Protein AF-A0A1F8FV91-F1 (afdb_monomer)

InterPro domains:
  IPR002477 Peptidoglycan binding-like [PF01471] (256-294)
  IPR036365 PGBD-like superfamily [SSF47090] (245-297)
  IPR036366 PGBD superfamily [G3DSA:1.10.101.10] (246-324)

Organism: NCBI:txid1802684

Nearest PDB structures (foldseek):
  4yfd-assembly1_A  TM=4.132E-01  e=3.661E-07  Mus musculus
  4yh7-assembly1_A  TM=3.651E-01  e=1.715E-05  Mus musculus
  9fly-assembly1_A  TM=3.415E-01  e=2.449E-04  Aureispira sp. CCB-QB1
  3pe9-assembly2_B  TM=6.310E-01  e=2.836E-02  Acetivibrio thermocellus
  1l0q-assembly4_D  TM=3.858E-01  e=4.563E-04  Methanosarcina mazei S-6

Mean predicted aligned error: 19.05 Å

Foldseek 3Di:
DDDDDDDDDDDDDDDDDDDPDPPPPPDPDPDPPPP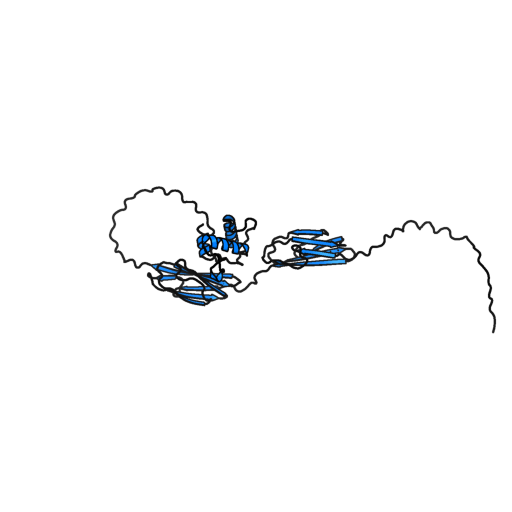DPQDWKDKAKDWQNHSAAEEDAAFFDKTKIWMAMDSFPWKFKDWPDGDTDDNTDMDIDGTHRAKTKIKMWTGDPHGIDIGIYIYHYPDPPADDEKDKDKDKQNHQEEEDEAFDKIKMWMAIPPFPWKFKDKPVPQDTATDDNGDMDIGTRDHAKIKIKMWTDDSNYIDIGIGIYHYDYPPDPDDDDDDDDDDDDDDDDDDDDDDQPAFQADDDKDAAFAFDPSQQSLQVLLCVVVLADVPDHGHRGCHPRNLSSQQVCCCVPVVDNDDDCRGRNRSMCDPVNNVVSRRD

pLDDT: mean 75.42, std 19.74, range [30.7, 97.88]

Secondary structure (DSSP, 8-state):
-----------------------SS-SS---------PPPPEEEEEETTBSS-EEESSTTB--EEEEEEES-SEEEEEESS-EEE-SSEEEE---B-S-EEEEEEEEETTEEEEEEEEEEE-PPPP-PPPEEEEEETTBSEEEE-TT--EEEEEEEET-SEEEEEETTSSS-EEE-SEEEEEE----S-EEEEEEEEETTEEEEEEEEEEE----------------------PPP-----------S-B-TT-BSHHHHHHHHHHHHTTSS-TTSPP-SB--HHHHHHHHHHHHHHH---SS-TTTT-TTSB-HHHHHHHTT-

Structure (mmCIF, N/CA/C/O backbone):
data_AF-A0A1F8FV91-F1
#
_entry.id   AF-A0A1F8FV91-F1
#
loop_
_atom_site.group_PDB
_atom_site.id
_atom_site.type_symbol
_atom_site.label_atom_id
_atom_site.label_alt_id
_atom_site.label_comp_id
_atom_site.label_asym_id
_atom_site.label_entity_id
_atom_site.label_seq_id
_atom_site.pdbx_PDB_ins_code
_atom_site.Cartn_x
_atom_site.Cartn_y
_atom_site.Cartn_z
_atom_site.occupancy
_atom_site.B_iso_or_equiv
_atom_site.auth_seq_id
_atom_site.auth_comp_id
_atom_site.auth_asym_id
_atom_site.auth_atom_id
_atom_site.pdbx_PDB_model_num
ATOM 1 N N . MET A 1 1 ? 96.958 -21.382 -64.457 1.00 33.78 1 MET A N 1
ATOM 2 C CA . MET A 1 1 ? 97.320 -20.778 -65.757 1.00 33.78 1 MET A CA 1
ATOM 3 C C . MET A 1 1 ? 96.123 -19.956 -66.210 1.00 33.78 1 MET A C 1
ATOM 5 O O . MET A 1 1 ? 95.046 -20.527 -66.246 1.00 33.78 1 MET A O 1
ATOM 9 N N . VAL A 1 2 ? 96.201 -18.623 -66.085 1.00 35.31 2 VAL A N 1
ATOM 10 C CA . VAL A 1 2 ? 96.271 -17.619 -67.188 1.00 35.31 2 VAL A CA 1
ATOM 11 C C . VAL A 1 2 ? 95.077 -17.763 -68.155 1.00 35.31 2 VAL A C 1
ATOM 13 O O . VAL A 1 2 ? 94.877 -18.847 -68.677 1.00 35.31 2 VAL A O 1
ATOM 16 N N . PHE A 1 3 ? 94.182 -16.794 -68.372 1.00 30.70 3 PHE A N 1
ATOM 17 C CA . PHE A 1 3 ? 94.354 -15.431 -68.907 1.00 30.70 3 PHE A CA 1
ATOM 18 C C . PHE A 1 3 ? 93.055 -14.635 -68.623 1.00 30.70 3 PHE A C 1
ATOM 20 O O . PHE A 1 3 ? 91.962 -15.173 -68.752 1.00 30.70 3 PHE A O 1
ATOM 27 N N . GLU A 1 4 ? 93.137 -13.474 -67.978 1.00 33.28 4 GLU A N 1
ATOM 28 C CA . GLU A 1 4 ? 93.154 -12.111 -68.548 1.00 33.28 4 GLU A CA 1
ATOM 29 C C . GLU A 1 4 ? 91.793 -11.414 -68.684 1.00 33.28 4 GLU A C 1
ATOM 31 O O . GLU A 1 4 ? 90.835 -11.868 -69.300 1.00 33.28 4 GLU A O 1
ATOM 36 N N . SER A 1 5 ? 91.809 -10.217 -68.116 1.00 38.47 5 SER A N 1
ATOM 37 C CA . SER A 1 5 ? 90.887 -9.102 -68.220 1.00 38.47 5 SER A CA 1
ATOM 38 C C . SER A 1 5 ? 90.802 -8.503 -69.626 1.00 38.47 5 SER A C 1
ATOM 40 O O . SER A 1 5 ? 91.831 -8.188 -70.221 1.00 38.47 5 SER A O 1
ATOM 42 N N . LYS A 1 6 ? 89.591 -8.139 -70.064 1.00 38.94 6 LYS A N 1
ATOM 43 C CA . LYS A 1 6 ? 89.394 -7.033 -71.012 1.00 38.94 6 LYS A CA 1
ATOM 44 C C . LYS A 1 6 ? 88.285 -6.101 -70.529 1.00 38.94 6 LYS A C 1
ATOM 46 O O . LYS A 1 6 ? 87.113 -6.456 -70.510 1.00 38.94 6 LYS A O 1
ATOM 51 N N . LYS A 1 7 ? 88.688 -4.886 -70.144 1.00 40.56 7 LYS A N 1
ATOM 52 C CA . LYS A 1 7 ? 87.825 -3.701 -70.094 1.00 40.56 7 LYS A CA 1
ATOM 53 C C . LYS A 1 7 ? 87.540 -3.265 -71.531 1.00 40.56 7 LYS A C 1
ATOM 55 O O . LYS A 1 7 ? 88.483 -3.128 -72.304 1.00 40.56 7 LYS A O 1
ATOM 60 N N . PHE A 1 8 ? 86.285 -2.960 -71.843 1.00 36.97 8 PHE A N 1
ATOM 61 C CA . PHE A 1 8 ? 85.943 -2.073 -72.951 1.00 36.97 8 PHE A CA 1
ATOM 62 C C . PHE A 1 8 ? 84.915 -1.048 -72.475 1.00 36.97 8 PHE A C 1
ATOM 64 O O . PHE A 1 8 ? 83.890 -1.380 -71.885 1.00 36.97 8 PHE A O 1
ATOM 71 N N . ILE A 1 9 ? 85.285 0.210 -72.675 1.00 37.81 9 ILE A N 1
ATOM 72 C CA . ILE A 1 9 ? 84.518 1.427 -72.432 1.00 37.81 9 ILE A CA 1
ATOM 73 C C . ILE A 1 9 ? 83.796 1.757 -73.750 1.00 37.81 9 ILE A C 1
ATOM 75 O O . ILE A 1 9 ? 84.372 1.493 -74.802 1.00 37.81 9 ILE A O 1
ATOM 79 N N . TYR A 1 10 ? 82.604 2.363 -73.654 1.00 33.31 10 TYR A N 1
ATOM 80 C CA . TYR A 1 10 ? 82.030 3.422 -74.516 1.00 33.31 10 TYR A CA 1
ATOM 81 C C . TYR A 1 10 ? 80.552 3.241 -74.933 1.00 33.31 10 TYR A C 1
ATOM 83 O O . TYR A 1 10 ? 80.198 2.425 -75.773 1.00 33.31 10 TYR A O 1
ATOM 91 N N . THR A 1 11 ? 79.740 4.123 -74.328 1.00 33.12 11 THR A N 1
ATOM 92 C CA . THR A 1 11 ? 78.698 5.004 -74.905 1.00 33.12 11 THR A CA 1
ATOM 93 C C . THR A 1 11 ? 77.450 4.444 -75.589 1.00 33.12 11 THR A C 1
ATOM 95 O O . THR A 1 11 ? 77.479 3.956 -76.710 1.00 33.12 11 THR A O 1
ATOM 98 N N . THR A 1 12 ? 76.322 4.722 -74.927 1.00 44.50 12 THR A N 1
ATOM 99 C CA . THR A 1 12 ? 75.140 5.446 -75.427 1.00 44.50 12 THR A CA 1
ATOM 100 C C . THR A 1 12 ? 74.948 5.505 -76.943 1.00 44.50 12 THR A C 1
ATOM 102 O O . THR A 1 12 ? 75.525 6.365 -77.605 1.00 44.50 12 THR A O 1
ATOM 105 N N . THR A 1 13 ? 74.004 4.726 -77.477 1.00 37.75 13 THR A N 1
ATOM 106 C CA . THR A 1 13 ? 73.144 5.194 -78.577 1.00 37.75 13 THR A CA 1
ATOM 107 C C . THR A 1 13 ? 71.795 4.472 -78.563 1.00 37.75 13 THR A C 1
ATOM 109 O O . THR A 1 13 ? 71.725 3.249 -78.473 1.00 37.75 13 THR A O 1
ATOM 112 N N . CYS A 1 14 ? 70.733 5.275 -78.644 1.00 41.31 14 CYS A N 1
ATOM 113 C CA . CYS A 1 14 ? 69.362 4.913 -78.981 1.00 41.31 14 CYS A CA 1
ATOM 114 C C . CYS A 1 14 ? 69.257 3.880 -80.109 1.00 41.31 14 CYS A C 1
ATOM 116 O O . CYS A 1 14 ? 69.759 4.123 -81.204 1.00 41.31 14 CYS A O 1
ATOM 118 N N . VAL A 1 15 ? 68.452 2.839 -79.894 1.00 38.97 15 VAL A N 1
ATOM 119 C CA . VAL A 1 15 ? 67.726 2.151 -80.968 1.00 38.97 15 VAL A CA 1
ATOM 120 C C . VAL A 1 15 ? 66.276 1.995 -80.518 1.00 38.97 15 VAL A C 1
ATOM 122 O O . VAL A 1 15 ? 65.948 1.250 -79.600 1.00 38.97 15 VAL A O 1
ATOM 125 N N . VAL A 1 16 ? 65.431 2.799 -81.155 1.00 42.19 16 VAL A N 1
ATOM 126 C CA . VAL A 1 16 ? 63.974 2.688 -81.193 1.00 42.19 16 VAL A CA 1
ATOM 127 C C . VAL A 1 16 ? 63.624 1.500 -82.102 1.00 42.19 16 VAL A C 1
ATOM 129 O O . VAL A 1 16 ? 64.385 1.189 -83.014 1.00 42.19 16 VAL A O 1
ATOM 132 N N . ILE A 1 17 ? 62.424 0.941 -81.914 1.00 47.91 17 ILE A N 1
ATOM 133 C CA . ILE A 1 17 ? 61.705 -0.013 -82.785 1.00 47.91 17 ILE A CA 1
ATOM 134 C C . ILE A 1 17 ? 61.830 -1.481 -82.352 1.00 47.91 17 ILE A C 1
ATOM 136 O O . ILE A 1 17 ? 62.673 -2.228 -82.835 1.00 47.91 17 ILE A O 1
ATOM 140 N N . LEU A 1 18 ? 60.905 -1.893 -81.479 1.00 43.59 18 LEU A N 1
ATOM 141 C CA . LEU A 1 18 ? 59.987 -3.032 -81.654 1.00 43.59 18 LEU A CA 1
ATOM 142 C C . LEU A 1 18 ? 59.173 -3.166 -80.358 1.00 43.59 18 LEU A C 1
ATOM 144 O O . LEU A 1 18 ? 59.778 -3.395 -79.320 1.00 43.59 18 LEU A O 1
ATOM 148 N N . LEU A 1 19 ? 57.844 -2.964 -80.431 1.00 41.72 19 LEU A N 1
ATOM 149 C CA . LEU A 1 19 ? 56.763 -3.446 -79.530 1.00 41.72 19 LEU A CA 1
ATOM 150 C C . LEU A 1 19 ? 55.552 -2.478 -79.522 1.00 41.72 19 LEU A C 1
ATOM 152 O O . LEU A 1 19 ? 55.146 -1.938 -78.498 1.00 41.72 19 LEU A O 1
ATOM 156 N N . VAL A 1 20 ? 54.947 -2.270 -80.694 1.00 46.62 20 VAL A N 1
ATOM 157 C CA . VAL A 1 20 ? 53.553 -1.813 -80.845 1.00 46.62 20 VAL A CA 1
ATOM 158 C C . VAL A 1 20 ? 52.829 -3.042 -81.406 1.00 46.62 20 VAL A C 1
ATOM 160 O O . VAL A 1 20 ? 53.026 -3.318 -82.588 1.00 46.62 20 VAL A O 1
ATOM 163 N N . PRO A 1 21 ? 52.157 -3.887 -80.589 1.00 48.12 21 PRO A N 1
ATOM 164 C CA . PRO A 1 21 ? 50.826 -3.552 -80.074 1.00 48.12 21 PRO A CA 1
ATOM 165 C C . PRO A 1 21 ? 50.474 -4.246 -78.729 1.00 48.12 21 PRO A C 1
ATOM 167 O O . PRO A 1 21 ? 49.968 -5.363 -78.710 1.00 48.12 21 PRO A O 1
ATOM 170 N N . ILE A 1 22 ? 50.668 -3.574 -77.590 1.00 43.53 22 ILE A N 1
ATOM 171 C CA . ILE A 1 22 ? 49.994 -3.909 -76.312 1.00 43.53 22 ILE A CA 1
ATOM 172 C C . ILE A 1 22 ? 49.541 -2.596 -75.660 1.00 43.53 22 ILE A C 1
ATOM 174 O O . ILE A 1 22 ? 49.900 -2.260 -74.538 1.00 43.53 22 ILE A O 1
ATOM 178 N N . LEU A 1 23 ? 48.813 -1.773 -76.417 1.00 39.62 23 LEU A N 1
ATOM 179 C CA . LEU A 1 23 ? 48.265 -0.510 -75.912 1.00 39.62 23 LEU A CA 1
ATOM 180 C C . LEU A 1 23 ? 46.818 -0.292 -76.376 1.00 39.62 23 LEU A C 1
ATOM 182 O O . LEU A 1 23 ? 46.411 0.815 -76.704 1.00 39.62 23 LEU A O 1
ATOM 186 N N . LEU A 1 24 ? 46.032 -1.373 -76.399 1.00 45.03 24 LEU A N 1
ATOM 187 C CA . LEU A 1 24 ? 44.571 -1.312 -76.519 1.00 45.03 24 LEU A CA 1
ATOM 188 C C . LEU A 1 24 ? 43.882 -2.198 -75.461 1.00 45.03 24 LEU A C 1
ATOM 190 O O . LEU A 1 24 ? 42.899 -2.874 -75.738 1.00 45.03 24 LEU A O 1
ATOM 194 N N . PHE A 1 25 ? 44.430 -2.214 -74.243 1.00 44.19 25 PHE A N 1
ATOM 195 C CA . PHE A 1 25 ? 43.771 -2.757 -73.046 1.00 44.19 25 PHE A CA 1
ATOM 196 C C . PHE A 1 25 ? 44.169 -1.954 -71.791 1.00 44.19 25 PHE A C 1
ATOM 198 O O . PHE A 1 25 ? 44.524 -2.500 -70.755 1.00 44.19 25 PHE A O 1
ATOM 205 N N . LEU A 1 26 ? 44.186 -0.624 -71.914 1.00 42.78 26 LEU A N 1
ATOM 206 C CA . LEU A 1 26 ? 44.381 0.319 -70.802 1.00 42.78 26 LEU A CA 1
ATOM 207 C C . LEU A 1 26 ? 43.374 1.475 -70.903 1.00 42.78 26 LEU A C 1
ATOM 209 O O . LEU A 1 26 ? 43.706 2.649 -70.786 1.00 42.78 26 LEU A O 1
ATOM 213 N N . MET A 1 27 ? 42.111 1.128 -71.129 1.00 49.50 27 MET A N 1
ATOM 214 C CA . MET A 1 27 ? 40.976 1.960 -70.740 1.00 49.50 27 MET A CA 1
ATOM 215 C C . MET A 1 27 ? 39.984 1.031 -70.043 1.00 49.50 27 MET A C 1
ATOM 217 O O . MET A 1 27 ? 39.780 -0.083 -70.509 1.00 49.50 27 MET A O 1
ATOM 221 N N . PHE A 1 28 ? 39.422 1.489 -68.924 1.00 48.59 28 PHE A N 1
ATOM 222 C CA . PHE A 1 28 ? 38.709 0.728 -67.884 1.00 48.59 28 PHE A CA 1
ATOM 223 C C . PHE A 1 28 ? 39.614 0.023 -66.872 1.00 48.59 28 PHE A C 1
ATOM 225 O O . PHE A 1 28 ? 39.692 -1.188 -66.863 1.00 48.59 28 PHE A O 1
ATOM 232 N N . PHE A 1 29 ? 40.300 0.788 -66.022 1.00 49.06 29 PHE A N 1
ATOM 233 C CA . PHE A 1 29 ? 40.251 0.649 -64.555 1.00 49.06 29 PHE A CA 1
ATOM 234 C C . PHE A 1 29 ? 41.085 1.789 -63.969 1.00 49.06 29 PHE A C 1
ATOM 236 O O . PHE A 1 29 ? 42.231 1.609 -63.584 1.00 49.06 29 PHE A O 1
ATOM 243 N N . ASN A 1 30 ? 40.532 2.999 -63.946 1.00 45.91 30 ASN A N 1
ATOM 244 C CA . ASN A 1 30 ? 41.072 4.054 -63.093 1.00 45.91 30 ASN A CA 1
ATOM 245 C C . ASN A 1 30 ? 39.929 4.924 -62.581 1.00 45.91 30 ASN A C 1
ATOM 247 O O . ASN A 1 30 ? 39.732 6.064 -62.983 1.00 45.91 30 ASN A O 1
ATOM 251 N N . ASN A 1 31 ? 39.145 4.314 -61.698 1.00 51.91 31 ASN A N 1
ATOM 252 C CA . ASN A 1 31 ? 38.591 5.010 -60.550 1.00 51.91 31 ASN A CA 1
ATOM 253 C C . ASN A 1 31 ? 38.392 3.981 -59.430 1.00 51.91 31 ASN A C 1
ATOM 255 O O . ASN A 1 31 ? 37.272 3.618 -59.083 1.00 51.91 31 ASN A O 1
ATOM 259 N N . ALA A 1 32 ? 39.497 3.435 -58.915 1.00 54.44 32 ALA A N 1
ATOM 260 C CA . ALA A 1 32 ? 39.465 2.845 -57.587 1.00 54.44 32 ALA A CA 1
ATOM 261 C C . ALA A 1 32 ? 39.405 4.028 -56.614 1.00 54.44 32 ALA A C 1
ATOM 263 O O . ALA A 1 32 ? 40.437 4.574 -56.224 1.00 54.44 32 ALA A O 1
ATOM 264 N N . GLY A 1 33 ? 38.185 4.484 -56.315 1.00 54.31 33 GLY A N 1
ATOM 265 C CA . GLY A 1 33 ? 37.952 5.405 -55.211 1.00 54.31 33 GLY A CA 1
ATOM 266 C C . GLY A 1 33 ? 38.654 4.850 -53.977 1.00 54.31 33 GLY A C 1
ATOM 267 O O . GLY A 1 33 ? 38.606 3.643 -53.736 1.00 54.31 33 GLY A O 1
ATOM 268 N N . ALA A 1 34 ? 39.376 5.709 -53.258 1.00 54.28 34 ALA A N 1
ATOM 269 C CA . ALA A 1 34 ? 40.068 5.327 -52.037 1.00 54.28 34 ALA A CA 1
ATOM 270 C C . ALA A 1 34 ? 39.104 4.525 -51.153 1.00 54.28 34 ALA A C 1
ATOM 272 O O . ALA A 1 34 ? 38.074 5.053 -50.735 1.00 54.28 34 ALA A O 1
ATOM 273 N N . ALA A 1 35 ? 39.405 3.243 -50.930 1.00 51.69 35 ALA A N 1
ATOM 274 C CA . ALA A 1 35 ? 38.621 2.403 -50.043 1.00 51.69 35 ALA A CA 1
ATOM 275 C C . ALA A 1 35 ? 38.723 3.014 -48.643 1.00 51.69 35 ALA A C 1
ATOM 277 O O . ALA A 1 35 ? 39.755 2.914 -47.978 1.00 51.69 35 ALA A O 1
ATOM 278 N N . THR A 1 36 ? 37.679 3.726 -48.227 1.00 56.88 36 THR A N 1
ATOM 279 C CA . THR A 1 36 ? 37.542 4.188 -46.854 1.00 56.88 36 THR A CA 1
ATOM 280 C C . THR A 1 36 ? 37.451 2.943 -45.987 1.00 56.88 36 THR A C 1
ATOM 282 O O . THR A 1 36 ? 36.545 2.134 -46.171 1.00 56.88 36 THR A O 1
ATOM 285 N N . ILE A 1 37 ? 38.411 2.757 -45.082 1.00 58.19 37 ILE A N 1
ATOM 286 C CA . ILE A 1 37 ? 38.360 1.689 -44.083 1.00 58.19 37 ILE A CA 1
ATOM 287 C C . ILE A 1 37 ? 37.194 2.040 -43.151 1.00 58.19 37 ILE A C 1
ATOM 289 O O . ILE A 1 37 ? 37.348 2.866 -42.253 1.00 58.19 37 ILE A O 1
ATOM 293 N N . GLU A 1 38 ? 36.002 1.514 -43.426 1.00 70.81 38 GLU A N 1
ATOM 294 C CA . GLU A 1 38 ? 34.820 1.808 -42.619 1.00 70.81 38 GLU A CA 1
ATOM 295 C C . GLU A 1 38 ? 34.911 1.062 -41.284 1.00 70.81 38 GLU A C 1
ATOM 297 O O . GLU A 1 38 ? 35.225 -0.127 -41.223 1.00 70.81 38 GLU A O 1
ATOM 302 N N . ALA A 1 39 ? 34.699 1.788 -40.187 1.00 87.69 39 ALA A N 1
ATOM 303 C CA . ALA A 1 39 ? 34.763 1.229 -38.844 1.00 87.69 39 ALA A CA 1
ATOM 304 C C . ALA A 1 39 ? 33.538 0.332 -38.560 1.00 87.69 39 ALA A C 1
ATOM 306 O O . ALA A 1 39 ? 32.479 0.532 -39.164 1.00 87.69 39 ALA A O 1
ATOM 307 N N . PRO A 1 40 ? 33.631 -0.627 -37.615 1.00 91.56 40 PRO A N 1
ATOM 308 C CA . PRO A 1 40 ? 32.451 -1.334 -37.124 1.00 91.56 40 PRO A CA 1
ATOM 309 C C . PRO A 1 40 ? 31.418 -0.343 -36.557 1.00 91.56 40 PRO A C 1
ATOM 311 O O . PRO A 1 40 ? 31.780 0.770 -36.154 1.00 91.56 40 PRO A O 1
ATOM 314 N N . PRO A 1 41 ? 30.133 -0.727 -36.511 1.00 96.31 41 PRO A N 1
ATOM 315 C CA . PRO A 1 41 ? 29.065 0.191 -36.154 1.00 96.31 41 PRO A CA 1
ATOM 316 C C . PRO A 1 41 ? 29.177 0.656 -34.699 1.00 96.31 41 PRO A C 1
ATOM 318 O O . PRO A 1 41 ? 29.455 -0.134 -33.797 1.00 96.31 41 PRO A O 1
ATOM 321 N N . GLU A 1 42 ? 28.913 1.934 -34.448 1.00 94.75 42 GLU A N 1
ATOM 322 C CA . GLU A 1 42 ? 28.734 2.477 -33.098 1.00 94.75 42 GLU A CA 1
ATOM 323 C C . GLU A 1 42 ? 27.233 2.527 -32.807 1.00 94.75 42 GLU A C 1
ATOM 325 O O . GLU A 1 42 ? 26.468 2.988 -33.652 1.00 94.75 42 GLU A O 1
ATOM 330 N N . VAL A 1 43 ? 26.792 2.064 -31.636 1.00 96.12 43 VAL A N 1
ATOM 331 C CA . VAL A 1 43 ? 25.375 2.090 -31.245 1.00 96.12 43 VAL A CA 1
ATOM 332 C C . VAL A 1 43 ? 25.219 2.688 -29.854 1.00 96.12 43 VAL A C 1
ATOM 334 O O . VAL A 1 43 ? 25.942 2.348 -28.922 1.00 96.12 43 VAL A O 1
ATOM 337 N N . THR A 1 44 ? 24.253 3.589 -29.709 1.00 96.19 44 THR A N 1
ATOM 338 C CA . THR A 1 44 ? 23.848 4.161 -28.424 1.00 96.19 44 THR A CA 1
ATOM 339 C C . THR A 1 44 ? 22.353 3.967 -28.256 1.00 96.19 44 THR A C 1
ATOM 341 O O . THR A 1 44 ? 21.584 4.311 -29.148 1.00 96.19 44 THR A O 1
ATOM 344 N N . ILE A 1 45 ? 21.940 3.448 -27.100 1.00 95.94 45 ILE A N 1
ATOM 345 C CA . ILE A 1 45 ? 20.538 3.389 -26.682 1.00 95.94 45 ILE A CA 1
ATOM 346 C C . ILE A 1 45 ? 20.388 4.110 -25.342 1.00 95.94 45 ILE A C 1
ATOM 348 O O . ILE A 1 45 ? 21.213 3.966 -24.436 1.00 95.94 45 ILE A O 1
ATOM 352 N N . LEU A 1 46 ? 19.336 4.907 -25.235 1.00 92.50 46 LEU A N 1
ATOM 353 C CA . LEU A 1 46 ? 18.977 5.711 -24.083 1.00 92.50 46 LEU A CA 1
ATOM 354 C C . LEU A 1 46 ? 17.602 5.272 -23.580 1.00 92.50 46 LEU A C 1
ATOM 356 O O . LEU A 1 46 ? 16.717 4.959 -24.372 1.00 92.50 46 LEU A O 1
ATOM 360 N N . ALA A 1 47 ? 17.408 5.302 -22.265 1.00 91.12 47 ALA A N 1
ATOM 361 C CA . ALA A 1 47 ? 16.098 5.195 -21.636 1.00 91.12 47 ALA A CA 1
ATOM 362 C C . ALA A 1 47 ? 15.842 6.460 -20.821 1.00 91.12 47 ALA A C 1
ATOM 364 O O . ALA A 1 47 ? 16.625 6.787 -19.925 1.00 91.12 47 ALA A O 1
ATOM 365 N N . ASN A 1 48 ? 14.768 7.186 -21.135 1.00 87.38 48 ASN A N 1
ATOM 366 C CA . ASN A 1 48 ? 14.471 8.507 -20.579 1.00 87.38 48 ASN A CA 1
ATOM 367 C C . ASN A 1 48 ? 15.716 9.414 -20.599 1.00 87.38 48 ASN A C 1
ATOM 369 O O . ASN A 1 48 ? 16.114 9.946 -19.559 1.00 87.38 48 ASN A O 1
ATOM 373 N N . GLN A 1 49 ? 16.365 9.524 -21.768 1.00 90.69 49 GLN A N 1
ATOM 374 C CA . GLN A 1 49 ? 17.567 10.345 -21.989 1.00 90.69 49 GLN A CA 1
ATOM 375 C C . GLN A 1 49 ? 18.822 9.892 -21.213 1.00 90.69 49 GLN A C 1
ATOM 377 O O . GLN A 1 49 ? 19.743 10.674 -20.977 1.00 90.69 49 GLN A O 1
ATOM 382 N N . ARG A 1 50 ? 18.886 8.629 -20.768 1.00 87.62 50 ARG A N 1
ATOM 383 C CA . ARG A 1 50 ? 20.035 8.083 -20.023 1.00 87.62 50 ARG A CA 1
ATOM 384 C C . ARG A 1 50 ? 20.625 6.864 -20.718 1.00 87.62 50 ARG A C 1
ATOM 386 O O . ARG A 1 50 ? 19.920 5.891 -20.943 1.00 87.62 50 ARG A O 1
ATOM 393 N N . SER A 1 51 ? 21.937 6.871 -20.939 1.00 89.75 51 SER A N 1
ATOM 394 C CA . SER A 1 51 ? 22.721 5.770 -21.531 1.00 89.75 51 SER A CA 1
ATOM 395 C C . SER A 1 51 ? 23.094 4.657 -20.540 1.00 89.75 51 SER A C 1
ATOM 397 O O . SER A 1 51 ? 24.058 3.922 -20.738 1.00 89.75 51 SER A O 1
ATOM 399 N N . ARG A 1 52 ? 22.363 4.543 -19.428 1.00 90.69 52 ARG A N 1
ATOM 400 C CA . ARG A 1 52 ? 22.604 3.554 -18.368 1.00 90.69 52 ARG A CA 1
ATOM 401 C C . ARG A 1 52 ? 21.300 2.894 -17.965 1.00 90.69 52 ARG A C 1
ATOM 403 O O . ARG A 1 52 ? 20.236 3.483 -18.145 1.00 90.69 52 ARG A O 1
ATOM 410 N N . ASN A 1 53 ? 21.400 1.722 -17.343 1.00 89.44 53 ASN A N 1
ATOM 411 C CA . ASN A 1 53 ? 20.251 1.065 -16.729 1.00 89.44 53 ASN A CA 1
ATOM 412 C C . ASN A 1 53 ? 19.516 2.042 -15.804 1.00 89.44 53 ASN A C 1
ATOM 414 O O . ASN A 1 53 ? 20.141 2.756 -15.011 1.00 89.44 53 ASN A O 1
ATOM 418 N N . ILE A 1 54 ? 18.191 2.069 -15.905 1.00 81.31 54 ILE A N 1
ATOM 419 C CA . ILE A 1 54 ? 17.350 2.908 -15.055 1.00 81.31 54 ILE A CA 1
ATOM 420 C C . ILE A 1 54 ? 16.503 2.026 -14.152 1.00 81.31 54 ILE A C 1
ATOM 422 O O . ILE A 1 54 ? 16.043 0.961 -14.554 1.00 81.31 54 ILE A O 1
ATOM 426 N N . THR A 1 55 ? 16.294 2.482 -12.923 1.00 71.25 55 THR A N 1
ATOM 427 C CA . THR A 1 55 ? 15.381 1.841 -11.981 1.00 71.25 55 THR A CA 1
ATOM 428 C C . THR A 1 55 ? 14.136 2.696 -11.873 1.00 71.25 55 THR A C 1
ATOM 430 O O . THR A 1 55 ? 14.207 3.860 -11.475 1.00 71.25 55 THR A O 1
ATOM 433 N N . LEU A 1 56 ? 12.998 2.122 -12.247 1.00 60.28 56 LEU A N 1
ATOM 434 C CA . LEU A 1 56 ? 11.703 2.742 -12.055 1.00 60.28 56 LEU A CA 1
ATOM 435 C C . LEU A 1 56 ? 11.333 2.637 -10.570 1.00 60.28 56 LEU A C 1
ATOM 437 O O . LEU A 1 56 ? 11.302 1.528 -10.026 1.00 60.28 56 LEU A O 1
ATOM 441 N N . PRO A 1 57 ? 11.038 3.766 -9.900 1.00 48.41 57 PRO A N 1
ATOM 442 C CA . PRO A 1 57 ? 10.616 3.758 -8.503 1.00 48.41 57 PRO A CA 1
ATOM 443 C C . PRO A 1 57 ? 9.230 3.113 -8.314 1.00 48.41 57 PRO A C 1
ATOM 445 O O . PRO A 1 57 ? 8.840 2.827 -7.186 1.00 48.41 57 PRO A O 1
ATOM 448 N N . THR A 1 58 ? 8.486 2.884 -9.404 1.00 45.22 58 THR A N 1
ATOM 449 C CA . THR A 1 58 ? 7.133 2.315 -9.421 1.00 45.22 58 THR A CA 1
ATOM 450 C C . THR A 1 58 ? 6.938 1.360 -10.608 1.00 45.22 58 THR A C 1
ATOM 452 O O . THR A 1 58 ? 7.329 1.716 -11.723 1.00 45.22 58 THR A O 1
ATOM 455 N N . PRO A 1 59 ? 6.292 0.189 -10.424 1.00 48.78 59 PRO A N 1
ATOM 456 C CA . PRO A 1 59 ? 5.829 -0.645 -11.536 1.00 48.78 59 PRO A CA 1
ATOM 457 C C . PRO A 1 59 ? 4.783 0.086 -12.390 1.00 48.78 59 PRO A C 1
ATOM 459 O O . PRO A 1 59 ? 4.065 0.948 -11.885 1.00 48.78 59 PRO A O 1
ATOM 462 N N . ASN A 1 60 ? 4.649 -0.308 -13.656 1.00 45.19 60 ASN A N 1
ATOM 463 C CA . ASN A 1 60 ? 3.647 0.171 -14.622 1.00 45.19 60 ASN A CA 1
ATOM 464 C C . ASN A 1 60 ? 3.869 1.583 -15.184 1.00 45.19 60 ASN A C 1
ATOM 466 O O . ASN A 1 60 ? 2.956 2.171 -15.754 1.00 45.19 60 ASN A O 1
ATOM 470 N N . SER A 1 61 ? 5.078 2.129 -15.069 1.00 67.25 61 SER A N 1
ATOM 471 C CA . SER A 1 61 ? 5.474 3.303 -15.857 1.00 67.25 61 SER A CA 1
ATOM 472 C C . SER A 1 61 ? 6.050 2.856 -17.202 1.00 67.25 61 SER A C 1
ATOM 474 O O . SER A 1 61 ? 6.768 1.856 -17.257 1.00 67.25 61 SER A O 1
ATOM 476 N N . GLY A 1 62 ? 5.715 3.569 -18.278 1.00 77.50 62 GLY A N 1
ATOM 477 C CA . GLY A 1 62 ? 6.421 3.453 -19.555 1.00 77.50 62 GLY A CA 1
ATOM 478 C C . GLY A 1 62 ? 7.740 4.225 -19.522 1.00 77.50 62 GLY A C 1
ATOM 479 O O . GLY A 1 62 ? 7.969 5.055 -18.636 1.00 77.50 62 GLY A O 1
ATOM 480 N N . VAL A 1 63 ? 8.621 3.943 -20.474 1.00 87.06 63 VAL A N 1
ATOM 481 C CA . VAL A 1 63 ? 9.876 4.673 -20.677 1.00 87.06 63 VAL A CA 1
ATOM 482 C C . VAL A 1 63 ? 9.987 5.086 -22.136 1.00 87.06 63 VAL A C 1
ATOM 484 O O . VAL A 1 63 ? 9.496 4.388 -23.018 1.00 87.06 63 VAL A O 1
ATOM 487 N N . GLN A 1 64 ? 10.647 6.207 -22.395 1.00 91.44 64 GLN A N 1
ATOM 488 C CA . GLN A 1 64 ? 11.035 6.597 -23.741 1.00 91.44 64 GLN A CA 1
ATOM 489 C C . GLN A 1 64 ? 12.382 5.950 -24.060 1.00 91.44 64 GLN A C 1
ATOM 491 O O . GLN A 1 64 ? 13.376 6.234 -23.385 1.00 91.44 64 GLN A O 1
ATOM 496 N N . LEU A 1 65 ? 12.413 5.063 -25.051 1.00 94.94 65 LEU A N 1
ATOM 497 C CA . LEU A 1 65 ? 13.650 4.561 -25.637 1.00 94.94 65 LEU A CA 1
ATOM 498 C C . LEU A 1 65 ? 14.045 5.455 -26.805 1.00 94.94 65 LEU A C 1
ATOM 500 O O . LEU A 1 65 ? 13.207 5.806 -27.627 1.00 94.94 65 LEU A O 1
ATOM 504 N N . GLU A 1 66 ? 15.325 5.778 -26.898 1.00 96.44 66 GLU A N 1
ATOM 505 C CA . GLU A 1 66 ? 15.901 6.522 -28.019 1.00 96.44 66 GLU A CA 1
ATOM 506 C C . GLU A 1 66 ? 17.208 5.858 -28.413 1.00 96.44 66 GLU A C 1
ATOM 508 O O . GLU A 1 66 ? 17.981 5.455 -27.544 1.00 96.44 66 GLU A O 1
ATOM 513 N N . TRP A 1 67 ? 17.467 5.715 -29.707 1.00 97.38 67 TRP A N 1
ATOM 514 C CA . TRP A 1 67 ? 18.694 5.093 -30.182 1.00 97.38 67 TRP A CA 1
ATOM 515 C C . TRP A 1 67 ? 19.263 5.785 -31.405 1.00 97.38 67 TRP A C 1
ATOM 517 O O . TRP A 1 67 ? 18.551 6.379 -32.217 1.00 97.38 67 TRP A O 1
ATOM 527 N N . GLN A 1 68 ? 20.579 5.667 -31.531 1.00 97.19 68 GLN A N 1
ATOM 528 C CA . GLN A 1 68 ? 21.339 6.154 -32.668 1.00 97.19 68 GLN A CA 1
ATOM 529 C C . GLN A 1 68 ? 22.432 5.159 -33.035 1.00 97.19 68 GLN A C 1
ATOM 531 O O . GLN A 1 68 ? 22.986 4.483 -32.159 1.00 97.19 68 GLN A O 1
ATOM 536 N N . SER A 1 69 ? 22.757 5.098 -34.323 1.00 96.81 69 SER A N 1
ATOM 537 C CA . SER A 1 69 ? 23.875 4.310 -34.832 1.00 96.81 69 SER A CA 1
ATOM 538 C C . SER A 1 69 ? 24.728 5.095 -35.825 1.00 96.81 69 SER A C 1
ATOM 540 O O . SER A 1 69 ? 24.237 5.977 -36.531 1.00 96.81 69 SER A O 1
ATOM 542 N N . LYS A 1 70 ? 26.024 4.776 -35.874 1.00 95.81 70 LYS A N 1
ATOM 543 C CA . LYS A 1 70 ? 26.972 5.277 -36.880 1.00 95.81 70 LYS A CA 1
ATOM 544 C C . LYS A 1 70 ? 27.627 4.106 -37.596 1.00 95.81 70 LYS A C 1
ATOM 546 O O . LYS A 1 70 ? 27.907 3.096 -36.956 1.00 95.81 70 LYS A O 1
ATOM 551 N N . ASN A 1 71 ? 27.901 4.270 -38.890 1.00 93.56 71 ASN A N 1
ATOM 552 C CA . ASN A 1 71 ? 28.513 3.254 -39.757 1.00 93.56 71 ASN A CA 1
ATOM 553 C C . ASN A 1 71 ? 27.748 1.914 -39.749 1.00 93.56 71 ASN A C 1
ATOM 555 O O . ASN A 1 71 ? 28.360 0.861 -39.859 1.00 93.56 71 ASN A O 1
ATOM 559 N N . ALA A 1 72 ? 26.429 1.928 -39.543 1.00 96.12 72 ALA A N 1
ATOM 560 C CA . ALA A 1 72 ? 25.593 0.729 -39.548 1.00 96.12 72 ALA A CA 1
ATOM 561 C C . ALA A 1 72 ? 24.745 0.679 -40.824 1.00 96.12 72 ALA A C 1
ATOM 563 O O . ALA A 1 72 ? 24.115 1.674 -41.176 1.00 96.12 72 ALA A O 1
ATOM 564 N N . ASP A 1 73 ? 24.672 -0.493 -41.454 1.00 96.94 73 ASP A N 1
ATOM 565 C CA . ASP A 1 73 ? 23.789 -0.750 -42.600 1.00 96.94 73 ASP A CA 1
ATOM 566 C C . ASP A 1 73 ? 22.404 -1.227 -42.141 1.00 96.94 73 ASP A C 1
ATOM 568 O O . ASP A 1 73 ? 21.399 -1.061 -42.831 1.00 96.94 73 ASP A O 1
ATOM 572 N N . SER A 1 74 ? 22.334 -1.840 -40.956 1.00 97.25 74 SER A N 1
ATOM 573 C CA . SER A 1 74 ? 21.097 -2.373 -40.388 1.00 97.25 74 SER A CA 1
ATOM 574 C C . SER A 1 74 ? 21.133 -2.394 -38.863 1.00 97.25 74 SER A C 1
ATOM 576 O O . SER A 1 74 ? 22.201 -2.519 -38.264 1.00 97.25 74 SER A O 1
ATOM 578 N N . CYS A 1 75 ? 19.958 -2.302 -38.235 1.00 97.75 75 CYS A N 1
ATOM 579 C CA . CYS A 1 75 ? 19.790 -2.482 -36.796 1.00 97.75 75 CYS A CA 1
ATOM 580 C C . CYS A 1 75 ? 18.591 -3.392 -36.491 1.00 97.75 75 CYS A C 1
ATOM 582 O O . CYS A 1 75 ? 17.528 -3.285 -37.108 1.00 97.75 75 CYS A O 1
ATOM 584 N N . ILE A 1 76 ? 18.749 -4.281 -35.512 1.00 97.62 76 ILE A N 1
ATOM 585 C CA . ILE A 1 76 ? 17.756 -5.263 -35.074 1.00 97.62 76 ILE A CA 1
ATOM 586 C C . ILE A 1 76 ? 17.585 -5.147 -33.557 1.00 97.62 76 ILE A C 1
ATOM 588 O O . ILE A 1 76 ? 18.550 -5.197 -32.794 1.00 97.62 76 ILE A O 1
ATOM 592 N N . ALA A 1 77 ? 16.338 -4.989 -33.123 1.00 96.06 77 ALA A N 1
ATOM 593 C CA . ALA A 1 77 ? 15.942 -5.044 -31.725 1.00 96.06 77 ALA A CA 1
ATOM 594 C C . ALA A 1 77 ? 15.830 -6.500 -31.239 1.00 96.06 77 ALA A C 1
ATOM 596 O O . ALA A 1 77 ? 15.205 -7.335 -31.895 1.00 96.06 77 ALA A O 1
ATOM 597 N N . GLU A 1 78 ? 16.388 -6.772 -30.060 1.00 94.00 78 GLU A N 1
ATOM 598 C CA . GLU A 1 78 ? 16.406 -8.070 -29.379 1.00 94.00 78 GLU A CA 1
ATOM 599 C C . GLU A 1 78 ? 16.031 -7.924 -27.885 1.00 94.00 78 GLU A C 1
ATOM 601 O O . GLU A 1 78 ? 16.219 -6.873 -27.264 1.00 94.00 78 GLU A O 1
ATOM 606 N N . GLY A 1 79 ? 15.541 -9.001 -27.261 1.00 92.62 79 GLY A N 1
ATOM 607 C CA . GLY A 1 79 ? 15.146 -9.017 -25.847 1.00 92.62 79 GLY A CA 1
ATOM 608 C C . GLY A 1 79 ? 13.671 -8.657 -25.645 1.00 92.62 79 GLY A C 1
ATOM 609 O O . GLY A 1 79 ? 12.787 -9.312 -26.187 1.00 92.62 79 GLY A O 1
ATOM 610 N N . SER A 1 80 ? 13.382 -7.621 -24.852 1.00 91.44 80 SER A N 1
ATOM 611 C CA . SER A 1 80 ? 12.005 -7.212 -24.486 1.00 91.44 80 SER A CA 1
ATOM 612 C C . SER A 1 80 ? 11.274 -6.393 -25.566 1.00 91.44 80 SER A C 1
ATOM 614 O O . SER A 1 80 ? 10.222 -5.809 -25.310 1.00 91.44 80 SER A O 1
ATOM 616 N N . TRP A 1 81 ? 11.856 -6.348 -26.760 1.00 92.88 81 TRP A N 1
ATOM 617 C CA . TRP A 1 81 ? 11.393 -5.741 -28.006 1.00 92.88 81 TRP A CA 1
ATOM 618 C C . TRP A 1 81 ? 12.031 -6.526 -29.160 1.00 92.88 81 TRP A C 1
ATOM 620 O O . TRP A 1 81 ? 13.059 -7.174 -28.962 1.00 92.88 81 TRP A O 1
ATOM 630 N N . GLN A 1 82 ? 11.408 -6.522 -30.341 1.00 92.75 82 GLN A N 1
ATOM 631 C CA . GLN A 1 82 ? 11.848 -7.368 -31.455 1.00 92.75 82 GLN A CA 1
ATOM 632 C C . GLN A 1 82 ? 11.710 -6.678 -32.816 1.00 92.75 82 GLN A C 1
ATOM 634 O O . GLN A 1 82 ? 10.876 -5.780 -32.998 1.00 92.75 82 GLN A O 1
ATOM 639 N N . GLY A 1 83 ? 12.512 -7.140 -33.775 1.00 95.19 83 GLY A N 1
ATOM 640 C CA . GLY A 1 83 ? 12.408 -6.812 -35.198 1.00 95.19 83 GLY A CA 1
ATOM 641 C C . GLY A 1 83 ? 13.372 -5.723 -35.671 1.00 95.19 83 GLY A C 1
ATOM 642 O O . GLY A 1 83 ? 14.113 -5.137 -34.884 1.00 95.19 83 GLY A O 1
ATOM 643 N N . ALA A 1 84 ? 13.352 -5.446 -36.976 1.00 95.75 84 ALA A N 1
ATOM 644 C CA . ALA A 1 84 ? 14.190 -4.414 -37.582 1.00 95.75 84 ALA A CA 1
ATOM 645 C C . ALA A 1 84 ? 13.868 -3.020 -37.014 1.00 95.75 84 ALA A C 1
ATOM 647 O O . ALA A 1 84 ? 12.713 -2.704 -36.703 1.00 95.75 84 ALA A O 1
ATOM 648 N N . ARG A 1 85 ? 14.895 -2.184 -36.863 1.00 97.06 85 ARG A N 1
ATOM 649 C CA . ARG A 1 85 ? 14.783 -0.782 -36.452 1.00 97.06 85 ARG A CA 1
ATOM 650 C C . ARG A 1 85 ? 15.510 0.102 -37.453 1.00 97.06 85 ARG A C 1
ATOM 652 O O . ARG A 1 85 ? 16.500 -0.309 -38.053 1.00 97.06 85 ARG A O 1
ATOM 659 N N . ALA A 1 86 ? 15.014 1.325 -37.612 1.00 96.88 86 ALA A N 1
ATOM 660 C CA . ALA A 1 86 ? 15.747 2.359 -38.324 1.00 96.88 86 ALA A CA 1
ATOM 661 C C . ALA A 1 86 ? 17.095 2.624 -37.632 1.00 96.88 86 ALA A C 1
ATOM 663 O O . ALA A 1 86 ? 17.222 2.418 -36.421 1.00 96.88 86 ALA A O 1
ATOM 664 N N . LEU A 1 87 ? 18.076 3.114 -38.396 1.00 95.81 87 LEU A N 1
ATOM 665 C CA . LEU A 1 87 ? 19.423 3.415 -37.892 1.00 95.81 87 LEU A CA 1
ATOM 666 C C . LEU A 1 87 ? 19.404 4.400 -36.713 1.00 95.81 87 LEU A C 1
ATOM 668 O O . LEU A 1 87 ? 20.241 4.311 -35.819 1.00 95.81 87 LEU A O 1
ATOM 672 N N . ASN A 1 88 ? 18.424 5.303 -36.691 1.00 96.81 88 ASN A N 1
ATOM 673 C CA . ASN A 1 88 ? 18.141 6.212 -35.587 1.00 96.81 88 ASN A CA 1
ATOM 674 C C . ASN A 1 88 ? 16.629 6.243 -35.356 1.00 96.81 88 ASN A C 1
ATOM 676 O O . ASN A 1 88 ? 15.864 6.141 -36.319 1.00 96.81 88 ASN A O 1
ATOM 680 N N . GLY A 1 89 ? 16.192 6.392 -34.109 1.00 96.31 89 GLY A N 1
ATOM 681 C CA . GLY A 1 89 ? 14.769 6.486 -33.809 1.00 96.31 89 GLY A CA 1
ATOM 682 C C . GLY A 1 89 ? 14.453 6.524 -32.325 1.00 96.31 89 GLY A C 1
ATOM 683 O O . GLY A 1 89 ? 15.339 6.507 -31.469 1.00 96.31 89 GLY A O 1
ATOM 684 N N . ASP A 1 90 ? 13.159 6.567 -32.048 1.00 95.19 90 ASP A N 1
ATOM 685 C CA . ASP A 1 90 ? 12.602 6.614 -30.710 1.00 95.19 90 ASP A CA 1
ATOM 686 C C . ASP A 1 90 ? 11.364 5.708 -30.594 1.00 95.19 90 ASP A C 1
ATOM 688 O O . ASP A 1 90 ? 10.717 5.358 -31.585 1.00 95.19 90 ASP A O 1
ATOM 692 N N . LEU A 1 91 ? 11.084 5.244 -29.376 1.00 94.56 91 LEU A N 1
ATOM 693 C CA . LEU A 1 91 ? 9.959 4.370 -29.064 1.00 94.56 91 LEU A CA 1
ATOM 694 C C . LEU A 1 91 ? 9.510 4.576 -27.617 1.00 94.56 91 LEU A C 1
ATOM 696 O O . LEU A 1 91 ? 10.244 4.262 -26.678 1.00 94.56 91 LEU A O 1
ATOM 700 N N . ALA A 1 92 ? 8.263 4.997 -27.433 1.00 90.06 92 ALA A N 1
ATOM 701 C CA . ALA A 1 92 ? 7.606 4.926 -26.135 1.00 90.06 92 ALA A CA 1
ATOM 702 C C . ALA A 1 92 ? 7.226 3.468 -25.825 1.00 90.06 92 ALA A C 1
ATOM 704 O O . ALA A 1 92 ? 6.523 2.822 -26.604 1.00 90.06 92 ALA A O 1
ATOM 705 N N . THR A 1 93 ? 7.680 2.932 -24.691 1.00 89.06 93 THR A N 1
ATOM 706 C CA . THR A 1 93 ? 7.250 1.604 -24.238 1.00 89.06 93 THR A CA 1
ATOM 707 C C . THR A 1 93 ? 5.876 1.671 -23.582 1.00 89.06 93 THR A C 1
ATOM 709 O O . THR A 1 93 ? 5.503 2.669 -22.964 1.00 89.06 93 THR A O 1
ATOM 712 N N . GLU A 1 94 ? 5.173 0.544 -23.585 1.00 82.75 94 GLU A N 1
ATOM 713 C CA . GLU A 1 94 ? 4.032 0.329 -22.693 1.00 82.75 94 GLU A CA 1
ATOM 714 C C . GLU A 1 94 ? 4.461 0.309 -21.213 1.00 82.75 94 GLU A C 1
ATOM 716 O O . GLU A 1 94 ? 5.652 0.345 -20.880 1.00 82.75 94 GLU A O 1
ATOM 721 N N . SER A 1 95 ? 3.483 0.228 -20.308 1.00 74.94 95 SER A N 1
ATOM 722 C CA . SER A 1 95 ? 3.702 0.145 -18.864 1.00 74.94 95 SER A CA 1
ATOM 723 C C . SER A 1 95 ? 4.551 -1.075 -18.482 1.00 74.94 95 SER A C 1
ATOM 725 O O . SER A 1 95 ? 4.160 -2.221 -18.710 1.00 74.94 95 SER A O 1
ATOM 727 N N . ILE A 1 96 ? 5.699 -0.845 -17.844 1.00 70.38 96 ILE A N 1
ATOM 728 C CA . ILE A 1 96 ? 6.640 -1.905 -17.473 1.00 70.38 96 ILE A CA 1
ATOM 729 C C . ILE A 1 96 ? 6.360 -2.363 -16.032 1.00 70.38 96 ILE A C 1
ATOM 731 O O . ILE A 1 96 ? 6.702 -1.681 -15.067 1.00 70.38 96 ILE A O 1
ATOM 735 N N . ALA A 1 97 ? 5.712 -3.522 -15.876 1.00 60.16 97 ALA A N 1
ATOM 736 C CA . ALA A 1 97 ? 5.369 -4.111 -14.571 1.00 60.16 97 ALA A CA 1
ATOM 737 C C . ALA A 1 97 ? 6.497 -4.959 -13.949 1.00 60.16 97 ALA A C 1
ATOM 739 O O . ALA A 1 97 ? 6.569 -5.117 -12.731 1.00 60.16 97 ALA A O 1
ATOM 740 N N . VAL A 1 98 ? 7.363 -5.513 -14.799 1.00 66.62 98 VAL A N 1
ATOM 741 C CA . VAL A 1 98 ? 8.475 -6.411 -14.456 1.00 66.62 98 VAL A CA 1
ATOM 742 C C . VAL A 1 98 ? 9.722 -5.885 -15.154 1.00 66.62 98 VAL A C 1
ATOM 744 O O . VAL A 1 98 ? 9.603 -5.342 -16.251 1.00 66.62 98 VAL A O 1
ATOM 747 N N . SER A 1 99 ? 10.896 -6.030 -14.536 1.00 82.12 99 SER A N 1
ATOM 748 C CA . SER A 1 99 ? 12.162 -5.599 -15.136 1.00 82.12 99 SER A CA 1
ATOM 749 C C . SER A 1 99 ? 12.332 -6.153 -16.556 1.00 82.12 99 SER A C 1
ATOM 751 O O . SER A 1 99 ? 12.094 -7.337 -16.795 1.00 82.12 99 SER A O 1
ATOM 753 N N . ARG A 1 100 ? 12.740 -5.295 -17.494 1.00 86.19 100 ARG A N 1
ATOM 754 C CA . ARG A 1 100 ? 12.901 -5.618 -18.921 1.00 86.19 100 ARG A CA 1
ATOM 755 C C . ARG A 1 100 ? 14.275 -5.196 -19.415 1.00 86.19 100 ARG A C 1
ATOM 757 O O . ARG A 1 100 ? 14.778 -4.148 -19.017 1.00 86.19 100 ARG A O 1
ATOM 764 N N . THR A 1 101 ? 14.839 -5.968 -20.335 1.00 93.12 101 THR A N 1
ATOM 765 C CA . THR A 1 101 ? 16.097 -5.637 -21.017 1.00 93.12 101 THR A CA 1
ATOM 766 C C . THR A 1 101 ? 15.845 -5.488 -22.510 1.00 93.12 101 THR A C 1
ATOM 768 O O . THR A 1 101 ? 15.292 -6.390 -23.144 1.00 93.12 101 THR A O 1
ATOM 771 N N . TYR A 1 102 ? 16.246 -4.344 -23.054 1.00 94.38 102 TYR A N 1
ATOM 772 C CA . TYR A 1 102 ? 16.155 -3.983 -24.463 1.00 94.38 102 TYR A CA 1
ATOM 773 C C . TYR A 1 102 ? 17.567 -3.978 -25.045 1.00 94.38 102 TYR A C 1
ATOM 775 O O . TYR A 1 102 ? 18.447 -3.299 -24.522 1.00 94.38 102 TYR A O 1
ATOM 783 N N . ILE A 1 103 ? 17.803 -4.765 -26.089 1.00 96.56 103 ILE A N 1
ATOM 784 C CA . ILE A 1 103 ? 19.105 -4.882 -26.749 1.00 96.56 103 ILE A CA 1
ATOM 785 C C . ILE A 1 103 ? 18.962 -4.380 -28.184 1.00 96.56 103 ILE A C 1
ATOM 787 O O . ILE A 1 103 ? 18.049 -4.815 -28.882 1.00 96.56 103 ILE A O 1
ATOM 791 N N . LEU A 1 104 ? 19.831 -3.469 -28.623 1.00 97.50 104 LEU A N 1
ATOM 792 C CA . LEU A 1 104 ? 19.929 -3.067 -30.028 1.00 97.50 104 LEU A CA 1
ATOM 793 C C . LEU A 1 104 ? 21.227 -3.611 -30.623 1.00 97.50 104 LEU A C 1
ATOM 795 O O . LEU A 1 104 ? 22.306 -3.303 -30.114 1.00 97.50 104 LEU A O 1
ATOM 799 N N . SER A 1 105 ? 21.109 -4.399 -31.688 1.00 97.62 105 SER A N 1
ATOM 800 C CA . SER A 1 105 ? 22.224 -4.943 -32.464 1.00 97.62 105 SER A CA 1
ATOM 801 C C . SER A 1 105 ? 22.297 -4.216 -33.800 1.00 97.62 105 SER A C 1
ATOM 803 O O . SER A 1 105 ? 21.350 -4.309 -34.574 1.00 97.62 105 SER A O 1
ATOM 805 N N . CYS A 1 106 ? 23.387 -3.514 -34.092 1.00 97.81 106 CYS A N 1
ATOM 806 C CA . CYS A 1 106 ? 23.595 -2.866 -35.388 1.00 97.81 106 CYS A CA 1
ATOM 807 C C . CYS A 1 106 ? 24.787 -3.492 -36.114 1.00 97.81 106 CYS A C 1
ATOM 809 O O . CYS A 1 106 ? 25.789 -3.818 -35.476 1.00 97.81 106 CYS A O 1
ATOM 811 N N . SER A 1 107 ? 24.674 -3.659 -37.431 1.00 97.38 107 SER A N 1
ATOM 812 C CA . SER A 1 107 ? 25.616 -4.416 -38.260 1.00 97.38 107 SER A CA 1
ATOM 813 C C . SER A 1 107 ? 25.955 -3.679 -39.553 1.00 97.38 107 SER A C 1
ATOM 815 O O . SER A 1 107 ? 25.093 -3.029 -40.146 1.00 97.38 107 SER A O 1
ATOM 817 N N . ASN A 1 108 ? 27.197 -3.834 -40.001 1.00 95.88 108 ASN A N 1
ATOM 818 C CA . ASN A 1 108 ? 27.672 -3.505 -41.344 1.00 95.88 108 ASN A CA 1
ATOM 819 C C . ASN A 1 108 ? 28.577 -4.642 -41.862 1.00 95.88 108 ASN A C 1
ATOM 821 O O . ASN A 1 108 ? 28.776 -5.648 -41.173 1.00 95.88 108 ASN A O 1
ATOM 825 N N . ALA A 1 109 ? 29.160 -4.488 -43.053 1.00 95.25 109 ALA A N 1
ATOM 826 C CA . ALA A 1 109 ? 30.100 -5.468 -43.618 1.00 95.25 109 ALA A CA 1
ATOM 827 C C . ALA A 1 109 ? 31.356 -5.730 -42.751 1.00 95.25 109 ALA A C 1
ATOM 829 O O . ALA A 1 109 ? 32.026 -6.748 -42.928 1.00 95.25 109 ALA A O 1
ATOM 830 N N . TYR A 1 110 ? 31.672 -4.833 -41.813 1.00 93.81 110 TYR A N 1
ATOM 831 C CA . TYR A 1 110 ? 32.886 -4.846 -40.993 1.00 93.81 110 TYR A CA 1
ATOM 832 C C . TYR A 1 110 ? 32.660 -5.348 -39.563 1.00 93.81 110 TYR A C 1
ATOM 834 O O . TYR A 1 110 ? 33.624 -5.578 -38.832 1.00 93.81 110 TYR A O 1
ATOM 842 N N . GLY A 1 111 ? 31.409 -5.540 -39.139 1.00 94.44 111 GLY A N 1
ATOM 843 C CA . GLY A 1 111 ? 31.116 -6.090 -37.825 1.00 94.44 111 GLY A CA 1
ATOM 844 C C . GLY A 1 111 ? 29.696 -5.855 -37.338 1.00 94.44 111 GLY A C 1
ATOM 845 O O . GLY A 1 111 ? 28.821 -5.349 -38.034 1.00 94.44 111 GLY A O 1
ATOM 846 N N . THR A 1 112 ? 29.464 -6.262 -36.095 1.00 96.62 112 THR A N 1
ATOM 847 C CA . THR A 1 112 ? 28.197 -6.076 -35.388 1.00 96.62 112 THR A CA 1
ATOM 848 C C . THR A 1 112 ? 28.475 -5.619 -33.968 1.00 96.62 112 THR A C 1
ATOM 850 O O . THR A 1 112 ? 29.267 -6.246 -33.265 1.00 96.62 112 THR A O 1
ATOM 853 N N . THR A 1 113 ? 27.778 -4.575 -33.533 1.00 97.56 113 THR A N 1
ATOM 854 C CA . THR A 1 113 ? 27.864 -4.037 -32.173 1.00 97.56 113 THR A CA 1
ATOM 855 C C . THR A 1 113 ? 26.503 -4.143 -31.507 1.00 97.56 113 THR A C 1
ATOM 857 O O . THR A 1 113 ? 25.475 -3.856 -32.122 1.00 97.56 113 THR A O 1
ATOM 860 N N . LYS A 1 114 ? 26.490 -4.559 -30.237 1.00 96.31 114 LYS A N 1
ATOM 861 C CA . LYS A 1 114 ? 25.274 -4.692 -29.430 1.00 96.31 114 LYS A CA 1
ATOM 862 C C . LYS A 1 114 ? 25.328 -3.771 -28.223 1.00 96.31 114 LYS A C 1
ATOM 864 O O . LYS A 1 114 ? 26.332 -3.764 -27.517 1.00 96.31 114 LYS A O 1
ATOM 869 N N . GLN A 1 115 ? 24.226 -3.083 -27.936 1.00 96.44 115 GLN A N 1
ATOM 870 C CA . GLN A 1 115 ? 24.073 -2.297 -26.715 1.00 96.44 115 GLN A CA 1
ATOM 871 C C . GLN A 1 115 ? 22.816 -2.726 -25.944 1.00 96.44 115 GLN A C 1
ATOM 873 O O . GLN A 1 115 ? 21.703 -2.570 -26.455 1.00 96.44 115 GLN A O 1
ATOM 878 N N . PRO A 1 116 ? 22.963 -3.246 -24.710 1.00 96.38 116 PRO A N 1
ATOM 879 C CA . PRO A 1 116 ? 21.840 -3.505 -23.823 1.00 96.38 116 PRO A CA 1
ATOM 880 C C . PRO A 1 116 ? 21.484 -2.271 -22.980 1.00 96.38 116 PRO A C 1
ATOM 882 O O . PRO A 1 116 ? 22.357 -1.529 -22.524 1.00 96.38 116 PRO A O 1
ATOM 885 N N . ILE A 1 117 ? 20.197 -2.117 -22.676 1.00 94.62 117 ILE A N 1
ATOM 886 C CA . ILE A 1 117 ? 19.693 -1.251 -21.611 1.00 94.62 117 ILE A CA 1
ATOM 887 C C . ILE A 1 117 ? 18.623 -1.979 -20.807 1.00 94.62 117 ILE A C 1
ATOM 889 O O . ILE A 1 117 ? 17.668 -2.539 -21.347 1.00 94.62 117 ILE A O 1
ATOM 893 N N . THR A 1 118 ? 18.802 -2.006 -19.489 1.00 91.06 118 THR A N 1
ATOM 894 C CA . THR A 1 118 ? 17.869 -2.656 -18.567 1.00 91.06 118 THR A CA 1
ATOM 895 C C . THR A 1 118 ? 17.053 -1.617 -17.818 1.00 91.06 118 THR A C 1
ATOM 897 O O . THR A 1 118 ? 17.591 -0.695 -17.200 1.00 91.06 118 THR A O 1
ATOM 900 N N . ILE A 1 119 ? 15.739 -1.801 -17.861 1.00 88.62 119 ILE A N 1
ATOM 901 C CA . ILE A 1 119 ? 14.758 -1.064 -17.082 1.00 88.62 119 ILE A CA 1
ATOM 902 C C . ILE A 1 119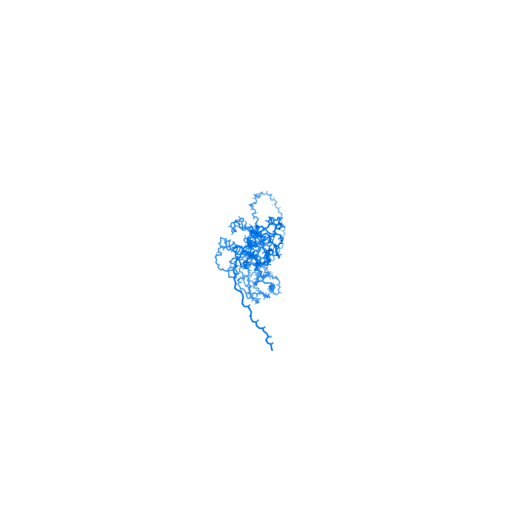 ? 14.402 -1.939 -15.888 1.00 88.62 119 ILE A C 1
ATOM 904 O O . ILE A 1 119 ? 13.637 -2.895 -16.012 1.00 88.62 119 ILE A O 1
ATOM 908 N N . ASN A 1 120 ? 14.991 -1.641 -14.736 1.00 75.88 120 ASN A N 1
ATOM 909 C CA . ASN A 1 120 ? 14.681 -2.335 -13.497 1.00 75.88 120 ASN A CA 1
ATOM 910 C C . ASN A 1 120 ? 13.362 -1.808 -12.935 1.00 75.88 120 ASN A C 1
ATOM 912 O O . ASN A 1 120 ? 13.151 -0.598 -12.870 1.00 75.88 120 ASN A O 1
ATOM 916 N N . VAL A 1 121 ? 12.502 -2.703 -12.467 1.00 73.25 121 VAL A N 1
ATOM 917 C CA . VAL A 1 121 ? 11.322 -2.346 -11.681 1.00 73.25 121 VAL A CA 1
ATOM 918 C C . VAL A 1 121 ? 11.569 -2.768 -10.243 1.00 73.25 121 VAL A C 1
ATOM 920 O O . VAL A 1 121 ? 11.845 -3.940 -9.980 1.00 73.25 121 VAL A O 1
ATOM 923 N N . LEU A 1 122 ? 11.440 -1.829 -9.302 1.00 52.41 122 LEU A N 1
ATOM 924 C CA . LEU A 1 122 ? 11.362 -2.178 -7.886 1.00 52.41 122 LEU A CA 1
ATOM 925 C C . LEU A 1 122 ? 10.050 -2.936 -7.653 1.00 52.41 122 LEU A C 1
ATOM 927 O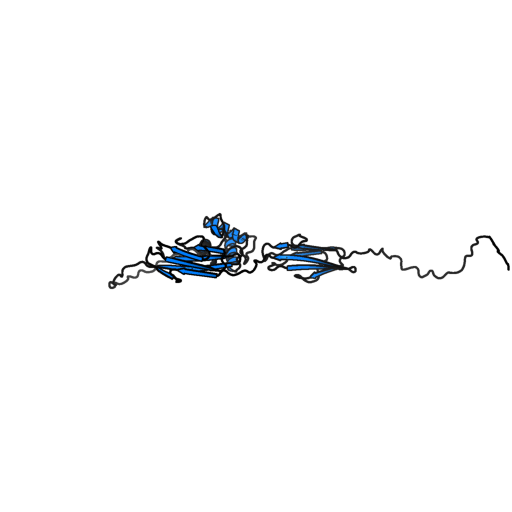 O . LEU A 1 122 ? 8.979 -2.344 -7.515 1.00 52.41 122 LEU A O 1
ATOM 931 N N . THR A 1 123 ? 10.122 -4.263 -7.650 1.00 49.12 123 THR A N 1
ATOM 932 C CA . THR A 1 123 ? 9.050 -5.098 -7.112 1.00 49.12 123 THR A CA 1
ATOM 933 C C . THR A 1 123 ? 9.284 -5.236 -5.606 1.00 49.12 123 THR A C 1
ATOM 935 O O . THR A 1 123 ? 10.424 -5.468 -5.196 1.00 49.12 123 THR A O 1
ATOM 938 N N . PRO A 1 124 ? 8.257 -5.060 -4.748 1.00 44.38 124 PRO A N 1
ATOM 939 C CA . PRO A 1 124 ? 8.385 -5.445 -3.350 1.00 44.38 124 PRO A CA 1
ATOM 940 C C . PRO A 1 124 ? 8.746 -6.929 -3.322 1.00 44.38 124 PRO A C 1
ATOM 942 O O . PRO A 1 124 ? 8.035 -7.734 -3.928 1.00 44.38 124 PRO A O 1
ATOM 945 N N . ALA A 1 125 ? 9.859 -7.279 -2.677 1.00 44.94 125 ALA A N 1
ATOM 946 C CA . ALA A 1 125 ? 10.222 -8.672 -2.453 1.00 44.94 125 ALA A CA 1
ATOM 947 C C . ALA A 1 125 ? 9.011 -9.404 -1.848 1.00 44.94 125 ALA A C 1
ATOM 949 O O . ALA A 1 125 ? 8.355 -8.867 -0.961 1.00 44.94 125 ALA A O 1
ATOM 950 N N . SER A 1 126 ? 8.665 -10.593 -2.336 1.00 54.78 126 SER A N 1
ATOM 951 C CA . SER A 1 126 ? 7.623 -11.409 -1.709 1.00 54.78 126 SER A CA 1
ATOM 952 C C . SER A 1 126 ? 8.118 -11.872 -0.337 1.00 54.78 126 SER A C 1
ATOM 954 O O . SER A 1 126 ? 9.122 -12.579 -0.263 1.00 54.78 126 SER A O 1
ATOM 956 N N . GLY A 1 127 ? 7.440 -11.470 0.736 1.00 61.50 127 GLY A N 1
ATOM 957 C CA . GLY A 1 127 ? 7.729 -11.906 2.105 1.00 61.50 127 GLY A CA 1
ATOM 958 C C . GLY A 1 127 ? 6.520 -12.564 2.774 1.00 61.50 127 GLY A C 1
ATOM 959 O O . GLY A 1 127 ? 5.471 -12.699 2.139 1.00 61.50 127 GLY A O 1
ATOM 960 N N . PRO A 1 128 ? 6.653 -13.010 4.037 1.00 73.38 128 PRO A N 1
ATOM 961 C CA . PRO A 1 128 ? 5.595 -13.743 4.719 1.00 73.38 128 PRO A CA 1
ATOM 962 C C . PRO A 1 128 ? 4.364 -12.856 4.942 1.00 73.38 128 PRO A C 1
ATOM 964 O O . PRO A 1 128 ? 4.470 -11.719 5.414 1.00 73.38 128 PRO A O 1
ATOM 967 N N . LEU A 1 129 ? 3.190 -13.391 4.600 1.00 68.44 129 LEU A N 1
ATOM 968 C CA . LEU A 1 129 ? 1.914 -12.723 4.835 1.00 68.44 129 LEU A CA 1
ATOM 969 C C . LEU A 1 129 ? 1.632 -12.639 6.338 1.00 68.44 129 LEU A C 1
ATOM 971 O O . LEU A 1 129 ? 1.972 -13.542 7.108 1.00 68.44 129 LEU A O 1
ATOM 975 N N . VAL A 1 130 ? 1.005 -11.537 6.739 1.00 71.44 130 VAL A N 1
ATOM 976 C CA . VAL A 1 130 ? 0.552 -11.336 8.114 1.00 71.44 130 VAL A CA 1
ATOM 977 C C . VAL A 1 130 ? -0.625 -12.264 8.392 1.00 71.44 130 VAL A C 1
ATOM 979 O O . VAL A 1 130 ? -1.564 -12.318 7.603 1.00 71.44 130 VAL A O 1
ATOM 982 N N . ASN A 1 131 ? -0.580 -12.965 9.522 1.00 83.88 131 ASN A N 1
ATOM 983 C CA . ASN A 1 131 ? -1.712 -13.713 10.057 1.00 83.88 131 ASN A CA 1
ATOM 984 C C . ASN A 1 131 ? -2.051 -13.135 11.427 1.00 83.88 131 ASN A C 1
ATOM 986 O O . ASN A 1 131 ? -1.161 -12.849 12.219 1.00 83.88 131 ASN A O 1
ATOM 990 N N . THR A 1 132 ? -3.322 -12.903 11.713 1.00 84.12 132 THR A N 1
ATOM 991 C CA . THR A 1 132 ? -3.746 -12.246 12.954 1.00 84.12 132 THR A CA 1
ATOM 992 C C . THR A 1 132 ? -4.947 -12.973 13.504 1.00 84.12 132 THR A C 1
ATOM 994 O O . THR A 1 132 ? -5.859 -13.295 12.752 1.00 84.12 132 THR A O 1
ATOM 997 N N . ASN A 1 133 ? -4.930 -13.212 14.807 1.00 94.19 133 ASN A N 1
ATOM 998 C CA . ASN A 1 133 ? -6.034 -13.764 15.565 1.00 94.19 133 ASN A CA 1
ATOM 999 C C . ASN A 1 133 ? -6.319 -12.845 16.758 1.00 94.19 133 ASN A C 1
ATOM 1001 O O . ASN A 1 133 ? -5.383 -12.364 17.405 1.00 94.19 133 ASN A O 1
ATOM 1005 N N . VAL A 1 134 ? -7.598 -12.605 17.033 1.00 94.75 134 VAL A N 1
ATOM 1006 C CA . VAL A 1 134 ? -8.092 -11.771 18.129 1.00 94.75 134 VAL A CA 1
ATOM 1007 C C . VAL A 1 134 ? -9.265 -12.489 18.776 1.00 94.75 134 VAL A C 1
ATOM 1009 O O . VAL A 1 134 ? -10.128 -12.987 18.065 1.00 94.75 134 VAL A O 1
ATOM 1012 N N . THR A 1 135 ? -9.320 -12.497 20.103 1.00 97.25 135 THR A N 1
ATOM 1013 C CA . THR A 1 135 ? -10.452 -13.010 20.879 1.00 97.25 135 THR A CA 1
ATOM 1014 C C . THR A 1 135 ? -10.928 -11.971 21.889 1.00 97.25 135 THR A C 1
ATOM 1016 O O . THR A 1 135 ? -10.149 -11.144 22.369 1.00 97.25 135 THR A O 1
ATOM 1019 N N . ILE A 1 136 ? -12.212 -12.020 22.232 1.00 96.94 136 ILE A N 1
ATOM 1020 C CA . ILE A 1 136 ? -12.852 -11.281 23.318 1.00 96.94 136 ILE A CA 1
ATOM 1021 C C . ILE A 1 136 ? -13.442 -12.286 24.309 1.00 96.94 136 ILE A C 1
ATOM 1023 O O . ILE A 1 136 ? -14.257 -13.120 23.931 1.00 96.94 136 ILE A O 1
ATOM 1027 N N . ASN A 1 137 ? -12.986 -12.256 25.564 1.00 96.19 137 ASN A N 1
ATOM 1028 C CA . ASN A 1 137 ? -13.306 -13.272 26.579 1.00 96.19 137 ASN A CA 1
ATOM 1029 C C . ASN A 1 137 ? -13.202 -14.713 26.026 1.00 96.19 137 ASN A C 1
ATOM 1031 O O . ASN A 1 137 ? -14.085 -15.536 26.240 1.00 96.19 137 ASN A O 1
ATOM 1035 N N . ASP A 1 138 ? -12.126 -14.979 25.277 1.00 94.38 138 ASP A N 1
ATOM 1036 C CA . ASP A 1 138 ? -11.814 -16.263 24.632 1.00 94.38 138 ASP A CA 1
ATOM 1037 C C . ASP A 1 138 ? -12.779 -16.719 23.512 1.00 94.38 138 ASP A C 1
ATOM 1039 O O . ASP A 1 138 ? -12.698 -17.860 23.063 1.00 94.38 138 ASP A O 1
ATOM 1043 N N . GLY A 1 139 ? -13.629 -15.824 22.995 1.00 94.12 139 GLY A N 1
ATOM 1044 C CA . GLY A 1 139 ? -14.470 -16.046 21.809 1.00 94.12 139 GLY A CA 1
ATOM 1045 C C . GLY A 1 139 ? -14.405 -14.904 20.786 1.00 94.12 139 GLY A C 1
ATOM 1046 O O . GLY A 1 139 ? -13.559 -14.019 20.888 1.00 94.12 139 GLY A O 1
ATOM 1047 N N . ASP A 1 140 ? -15.314 -14.903 19.808 1.00 90.31 140 ASP A N 1
ATOM 1048 C CA . ASP A 1 140 ? -15.405 -13.853 18.771 1.00 90.31 140 ASP A CA 1
ATOM 1049 C C . ASP A 1 140 ? -16.387 -12.728 19.144 1.00 90.31 140 ASP A C 1
ATOM 1051 O O . ASP A 1 140 ? -16.308 -11.600 18.644 1.00 90.31 140 ASP A O 1
ATOM 1055 N N . SER A 1 141 ? -17.315 -13.027 20.054 1.00 93.56 141 SER A N 1
ATOM 1056 C CA . SER A 1 141 ? -18.304 -12.086 20.566 1.00 93.56 141 SER A CA 1
ATOM 1057 C C . SER A 1 141 ? -18.619 -12.343 22.033 1.00 93.56 141 SER A C 1
ATOM 1059 O O . SER A 1 141 ? -18.598 -13.491 22.477 1.00 93.56 141 SER A O 1
ATOM 1061 N N . VAL A 1 142 ? -18.989 -11.292 22.762 1.00 95.75 142 VAL A N 1
ATOM 1062 C CA . VAL A 1 142 ? -19.447 -11.399 24.149 1.00 95.75 142 VAL A CA 1
ATOM 1063 C C . VAL A 1 142 ? -20.677 -10.534 24.400 1.00 95.75 142 VAL A C 1
ATOM 1065 O O . VAL A 1 142 ? -20.768 -9.409 23.910 1.00 95.75 142 VAL A O 1
ATOM 1068 N N . GLU A 1 143 ? -21.597 -11.065 25.198 1.00 95.19 143 GLU A N 1
ATOM 1069 C CA . GLU A 1 143 ? -22.758 -10.351 25.720 1.00 95.19 143 GLU A CA 1
ATOM 1070 C C . GLU A 1 143 ? -22.437 -9.759 27.090 1.00 95.19 143 GLU A C 1
ATOM 1072 O O . GLU A 1 143 ? -21.971 -10.477 27.979 1.00 95.19 143 GLU A O 1
ATOM 1077 N N . ILE A 1 144 ? -22.673 -8.458 27.260 1.00 94.56 144 ILE A N 1
ATOM 1078 C CA . ILE A 1 144 ? -22.377 -7.740 28.501 1.00 94.56 144 ILE A CA 1
ATOM 1079 C C . ILE A 1 144 ? -23.499 -6.782 28.908 1.00 94.56 144 ILE A C 1
ATOM 1081 O O . ILE A 1 144 ? -24.235 -6.247 28.080 1.00 94.56 144 ILE A O 1
ATOM 1085 N N . GLU A 1 145 ? -23.592 -6.530 30.210 1.00 93.56 145 GLU A N 1
ATOM 1086 C CA . GLU A 1 145 ? -24.367 -5.417 30.763 1.00 93.56 145 GLU A CA 1
ATOM 1087 C C . GLU A 1 145 ? -23.565 -4.100 30.661 1.00 93.56 145 GLU A C 1
ATOM 1089 O O . GLU A 1 145 ? -22.326 -4.131 30.615 1.00 93.56 145 GLU A O 1
ATOM 1094 N N . PRO A 1 146 ? -24.224 -2.924 30.665 1.00 93.69 146 PRO A N 1
ATOM 1095 C CA . PRO A 1 146 ? -23.532 -1.642 30.619 1.00 93.69 146 PRO A CA 1
ATOM 1096 C C . PRO A 1 146 ? -22.482 -1.502 31.729 1.00 93.69 146 PRO A C 1
ATOM 1098 O O . PRO A 1 146 ? -22.731 -1.809 32.894 1.00 93.69 146 PRO A O 1
ATOM 1101 N N . ASN A 1 147 ? -21.318 -0.963 31.365 1.00 91.50 147 ASN A N 1
ATOM 1102 C CA . ASN A 1 147 ? -20.139 -0.751 32.214 1.00 91.50 147 ASN A CA 1
ATOM 1103 C C . ASN A 1 147 ? -19.361 -2.010 32.622 1.00 91.50 147 ASN A C 1
ATOM 1105 O O . ASN A 1 147 ? -18.349 -1.885 33.318 1.00 91.50 147 ASN A O 1
ATOM 1109 N N . GLN A 1 148 ? -19.756 -3.203 32.170 1.00 94.00 148 GLN A N 1
ATOM 1110 C CA . GLN A 1 148 ? -18.914 -4.384 32.344 1.00 94.00 148 GLN A CA 1
ATOM 1111 C C . GLN A 1 148 ? -17.612 -4.269 31.543 1.00 94.00 148 GLN A C 1
ATOM 1113 O O . GLN A 1 148 ? -17.496 -3.510 30.574 1.00 94.00 148 GLN A O 1
ATOM 1118 N N . SER A 1 149 ? -16.607 -5.018 31.992 1.00 94.50 149 SER A N 1
ATOM 1119 C CA . SER A 1 149 ? -15.320 -5.120 31.322 1.00 94.50 149 SER A CA 1
ATOM 1120 C C . SER A 1 149 ? -15.206 -6.401 30.504 1.00 94.50 149 SER A C 1
ATOM 1122 O O . SER A 1 149 ? -15.814 -7.426 30.808 1.00 94.50 149 SER A O 1
ATOM 1124 N N . VAL A 1 150 ? -14.387 -6.334 29.461 1.00 97.06 150 VAL A N 1
ATOM 1125 C CA . VAL A 1 150 ? -14.054 -7.456 28.580 1.00 97.06 150 VAL A CA 1
ATOM 1126 C C . VAL A 1 150 ? -12.543 -7.549 28.445 1.00 97.06 150 VAL A C 1
ATOM 1128 O O . VAL A 1 150 ? -11.837 -6.540 28.492 1.00 97.06 150 VAL A O 1
ATOM 1131 N N . ARG A 1 151 ? -12.030 -8.760 28.257 1.00 97.75 151 ARG A N 1
ATOM 1132 C CA . ARG A 1 151 ? -10.621 -9.017 27.981 1.00 97.75 151 ARG A CA 1
ATOM 1133 C C . ARG A 1 151 ? -10.448 -9.328 26.502 1.00 97.75 151 ARG A C 1
ATOM 1135 O O . ARG A 1 151 ? -10.973 -10.323 26.018 1.00 97.75 151 ARG A O 1
ATOM 1142 N N . ILE A 1 152 ? -9.681 -8.504 25.801 1.00 97.56 152 ILE A N 1
ATOM 1143 C CA . ILE A 1 152 ? -9.322 -8.710 24.396 1.00 97.56 152 ILE A CA 1
ATOM 1144 C C . ILE A 1 152 ? -7.908 -9.279 24.352 1.00 97.56 152 ILE A C 1
ATOM 1146 O O . ILE A 1 152 ? -7.006 -8.702 24.955 1.00 97.56 152 ILE A O 1
ATOM 1150 N N . SER A 1 153 ? -7.703 -10.394 23.656 1.00 97.88 153 SER A N 1
ATOM 1151 C CA . SER A 1 153 ? -6.390 -11.031 23.475 1.00 97.88 153 SER A CA 1
ATOM 1152 C C . SER A 1 153 ? -6.071 -11.185 22.001 1.00 97.88 153 SER A C 1
ATOM 1154 O O . SER A 1 153 ? -6.977 -11.384 21.201 1.00 97.88 153 SER A O 1
ATOM 1156 N N . TRP A 1 154 ? -4.798 -11.104 21.622 1.00 97.88 154 TRP A N 1
ATOM 1157 C CA . TRP A 1 154 ? -4.407 -11.220 20.221 1.00 97.88 154 TRP A CA 1
ATOM 1158 C C . TRP A 1 154 ? -3.002 -11.780 20.016 1.00 97.88 154 TRP A C 1
ATOM 1160 O O . TRP A 1 154 ? -2.114 -11.665 20.867 1.00 97.88 154 TRP A O 1
ATOM 1170 N N . ARG A 1 155 ? -2.800 -12.331 18.819 1.00 97.69 155 ARG A N 1
ATOM 1171 C CA . ARG A 1 155 ? -1.508 -12.737 18.261 1.00 97.69 155 ARG A CA 1
ATOM 1172 C C . ARG A 1 155 ? -1.484 -12.406 16.771 1.00 97.69 155 ARG A C 1
ATOM 1174 O O . ARG A 1 155 ? -2.403 -12.772 16.045 1.00 97.69 155 ARG A O 1
ATOM 1181 N N . ALA A 1 156 ? -0.425 -11.743 16.324 1.00 92.62 156 ALA A N 1
ATOM 1182 C CA . ALA A 1 156 ? -0.195 -11.376 14.937 1.00 92.62 156 ALA A CA 1
ATOM 1183 C C . ALA A 1 156 ? 1.164 -11.899 14.457 1.00 92.62 156 ALA A C 1
ATOM 1185 O O . ALA A 1 156 ? 2.209 -11.295 14.705 1.00 92.62 156 ALA A O 1
ATOM 1186 N N . ASP A 1 157 ? 1.145 -13.033 13.765 1.00 92.38 157 ASP A N 1
ATOM 1187 C CA . ASP A 1 157 ? 2.336 -13.642 13.191 1.00 92.38 157 ASP A CA 1
ATOM 1188 C C . ASP A 1 157 ? 2.776 -12.870 11.938 1.00 92.38 157 ASP A C 1
ATOM 1190 O O . ASP A 1 157 ? 1.959 -12.405 11.137 1.00 92.38 157 ASP A O 1
ATOM 1194 N N . ASN A 1 158 ? 4.094 -12.727 11.771 1.00 82.44 158 ASN A N 1
ATOM 1195 C CA . ASN A 1 158 ? 4.743 -11.970 10.693 1.00 82.44 1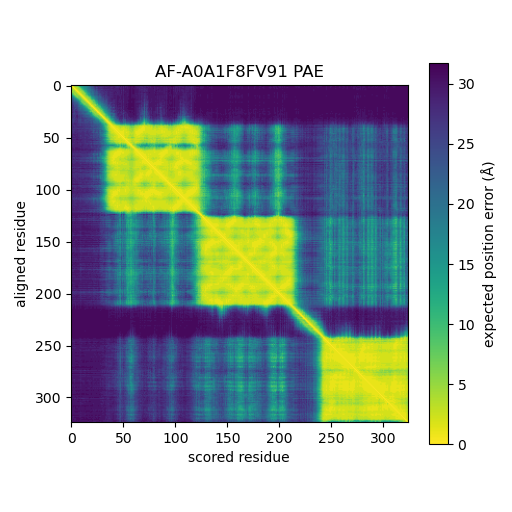58 ASN A CA 1
ATOM 1196 C C . ASN A 1 158 ? 4.402 -10.469 10.641 1.00 82.44 158 ASN A C 1
ATOM 1198 O O . ASN A 1 158 ? 4.818 -9.798 9.700 1.00 82.44 158 ASN A O 1
ATOM 1202 N N . ALA A 1 159 ? 3.686 -9.918 11.624 1.00 78.56 159 ALA A N 1
ATOM 1203 C CA . ALA A 1 159 ? 3.443 -8.482 11.727 1.00 78.56 159 ALA A CA 1
ATOM 1204 C C . ALA A 1 159 ? 4.645 -7.756 12.350 1.00 78.56 159 ALA A C 1
ATOM 1206 O O . ALA A 1 159 ? 5.301 -8.275 13.251 1.00 78.56 159 ALA A O 1
ATOM 1207 N N . ASN A 1 160 ? 4.898 -6.521 11.917 1.00 74.06 160 ASN A N 1
ATOM 1208 C CA . ASN A 1 160 ? 5.811 -5.601 12.603 1.00 74.06 160 ASN A CA 1
ATOM 1209 C C . ASN A 1 160 ? 5.056 -4.549 13.416 1.00 74.06 160 ASN A C 1
ATOM 1211 O O . ASN A 1 160 ? 5.622 -3.922 14.308 1.00 74.06 160 ASN A O 1
ATOM 1215 N N . THR A 1 161 ? 3.788 -4.310 13.091 1.00 69.06 161 THR A N 1
ATOM 1216 C CA . THR A 1 161 ? 2.988 -3.255 13.707 1.00 69.06 161 THR A CA 1
ATOM 1217 C C . THR A 1 161 ? 1.529 -3.679 13.759 1.00 69.06 161 THR A C 1
ATOM 1219 O O . THR A 1 161 ? 1.035 -4.303 12.820 1.00 69.06 161 THR A O 1
ATOM 1222 N N . CYS A 1 162 ? 0.843 -3.332 14.848 1.00 72.31 162 CYS A N 1
ATOM 1223 C CA . CYS A 1 162 ? -0.582 -3.569 15.042 1.00 72.31 162 CYS A CA 1
ATOM 1224 C C . CYS A 1 162 ? -1.270 -2.303 15.553 1.00 72.31 162 CYS A C 1
ATOM 1226 O O . CYS A 1 162 ? -0.713 -1.570 16.371 1.00 72.31 162 CYS A O 1
ATOM 1228 N N . LEU A 1 163 ? -2.490 -2.053 15.084 1.00 72.56 163 LEU A N 1
ATOM 1229 C CA . LEU A 1 163 ? -3.295 -0.900 15.467 1.00 72.56 163 LEU A CA 1
ATOM 1230 C C . LEU A 1 163 ? -4.704 -1.338 15.862 1.00 72.56 163 LEU A C 1
ATOM 1232 O O . LEU A 1 163 ? -5.425 -1.937 15.062 1.00 72.56 163 LEU A O 1
ATOM 1236 N N . ALA A 1 164 ? -5.079 -0.998 17.090 1.00 76.19 164 ALA A N 1
ATOM 1237 C CA . ALA A 1 164 ? -6.415 -1.173 17.632 1.00 76.19 164 ALA A CA 1
ATOM 1238 C C . ALA A 1 164 ? -7.320 -0.006 17.258 1.00 76.19 164 ALA A C 1
ATOM 1240 O O . ALA A 1 164 ? -6.900 1.159 17.279 1.00 76.19 164 ALA A O 1
ATOM 1241 N N . LEU A 1 165 ? -8.569 -0.315 16.918 1.00 71.38 165 LEU A N 1
ATOM 1242 C CA . LEU A 1 165 ? -9.565 0.646 16.469 1.00 71.38 165 LEU A CA 1
ATOM 1243 C C . LEU A 1 165 ? -10.947 0.242 16.977 1.00 71.38 165 LEU A C 1
ATOM 1245 O O . LEU A 1 165 ? -11.376 -0.903 16.845 1.00 71.38 165 LEU A O 1
ATOM 1249 N N . ASN A 1 166 ? -11.675 1.221 17.493 1.00 82.38 166 ASN A N 1
ATOM 1250 C CA . ASN A 1 166 ? -13.041 1.063 17.960 1.00 82.38 166 ASN A CA 1
ATOM 1251 C C . ASN A 1 166 ? -13.801 2.375 17.717 1.00 82.38 166 ASN A C 1
ATOM 1253 O O . ASN A 1 166 ? -13.239 3.452 17.922 1.00 82.38 166 ASN A O 1
ATOM 1257 N N . GLN A 1 167 ? -15.052 2.299 17.251 1.00 64.12 167 GLN A N 1
ATOM 1258 C CA . GLN A 1 167 ? -15.834 3.492 16.881 1.00 64.12 167 GLN A CA 1
ATOM 1259 C C . GLN A 1 167 ? -16.124 4.407 18.075 1.00 64.12 167 GLN A C 1
ATOM 1261 O O . GLN A 1 167 ? -16.092 5.626 17.933 1.00 64.12 167 GLN A O 1
ATOM 1266 N N . GLU A 1 168 ? -16.328 3.813 19.246 1.00 79.50 168 GLU A N 1
ATOM 1267 C CA . GLU A 1 168 ? -16.594 4.509 20.507 1.00 79.50 168 GLU A CA 1
ATOM 1268 C C . GLU A 1 168 ? -15.301 4.826 21.281 1.00 79.50 168 GLU A C 1
ATOM 1270 O O . GLU A 1 168 ? -15.337 5.376 22.378 1.00 79.50 168 GLU A O 1
ATOM 1275 N N . ASN A 1 169 ? -14.140 4.518 20.688 1.00 77.56 169 ASN A N 1
ATOM 1276 C CA . ASN A 1 169 ? -12.809 4.765 21.238 1.00 77.56 169 ASN A CA 1
ATOM 1277 C C . ASN A 1 169 ? -12.522 4.054 22.579 1.00 77.56 169 ASN A C 1
ATOM 1279 O O . ASN A 1 169 ? -11.657 4.500 23.329 1.00 77.56 169 ASN A O 1
ATOM 1283 N N . TYR A 1 170 ? -13.193 2.932 22.872 1.00 85.44 170 TYR A N 1
ATOM 1284 C CA . TYR A 1 170 ? -12.911 2.125 24.071 1.00 85.44 170 TYR A CA 1
ATOM 1285 C C . TYR A 1 170 ? -11.533 1.443 24.023 1.00 85.44 170 TYR A C 1
ATOM 1287 O O . TYR A 1 170 ? -10.898 1.219 25.049 1.00 85.44 170 TYR A O 1
ATOM 1295 N N . TRP A 1 171 ? -11.062 1.113 22.819 1.00 86.75 171 TRP A N 1
ATOM 1296 C CA . TRP A 1 171 ? -9.757 0.507 22.566 1.00 86.75 171 TRP A CA 1
ATOM 1297 C C . TRP A 1 171 ? -9.202 1.049 21.253 1.00 86.75 171 TRP A C 1
ATOM 1299 O O . TRP A 1 171 ? -9.795 0.860 20.187 1.00 86.75 171 TRP A O 1
ATOM 1309 N N . SER A 1 172 ? -8.091 1.773 21.333 1.00 79.19 172 SER A N 1
ATOM 1310 C CA . SER A 1 172 ? -7.499 2.439 20.180 1.00 79.19 172 SER A CA 1
ATOM 1311 C C . SER A 1 172 ? -5.983 2.569 20.297 1.00 79.19 172 SER A C 1
ATOM 1313 O O . SER A 1 172 ? -5.403 2.443 21.375 1.00 79.19 172 SER A O 1
ATOM 1315 N N . GLY A 1 173 ? -5.331 2.825 19.165 1.00 69.00 173 GLY A N 1
ATOM 1316 C CA . GLY A 1 173 ? -3.903 3.131 19.112 1.00 69.00 173 GLY A CA 1
ATOM 1317 C C . GLY A 1 173 ? -3.012 1.906 18.919 1.00 69.00 173 GLY A C 1
ATOM 1318 O O . GLY A 1 173 ? -3.482 0.799 18.647 1.00 69.00 173 GLY A O 1
ATOM 1319 N N . SER A 1 174 ? -1.699 2.138 18.983 1.00 74.12 174 SER A N 1
ATOM 1320 C CA . SER A 1 174 ? -0.679 1.127 18.686 1.00 74.12 174 SER A CA 1
ATOM 1321 C C . SER A 1 174 ? -0.699 -0.005 19.710 1.00 74.12 174 SER A C 1
ATOM 1323 O O . SER A 1 174 ? -0.741 0.241 20.915 1.00 74.12 174 SER A O 1
ATOM 1325 N N . GLN A 1 175 ? -0.655 -1.239 19.218 1.00 88.19 175 GLN A N 1
ATOM 1326 C CA . GLN A 1 175 ? -0.593 -2.454 20.020 1.00 88.19 175 GLN A CA 1
ATOM 1327 C C . GLN A 1 175 ? 0.684 -3.228 19.701 1.00 88.19 175 GLN A C 1
ATOM 1329 O O . GLN A 1 175 ? 1.228 -3.158 18.597 1.00 88.19 175 GLN A O 1
ATOM 1334 N N . GLN A 1 176 ? 1.139 -4.020 20.668 1.00 92.06 176 GLN A N 1
ATOM 1335 C CA . GLN A 1 176 ? 2.178 -5.019 20.421 1.00 92.06 176 GLN A CA 1
ATOM 1336 C C . GLN A 1 176 ? 1.665 -6.095 19.453 1.00 92.06 176 GLN A C 1
ATOM 1338 O O . GLN A 1 176 ? 0.460 -6.266 19.283 1.00 92.06 176 GLN A O 1
ATOM 1343 N N . THR A 1 177 ? 2.561 -6.859 18.831 1.00 89.69 177 THR A N 1
ATOM 1344 C CA . THR A 1 177 ? 2.182 -7.941 17.900 1.00 89.69 177 THR A CA 1
ATOM 1345 C C . THR A 1 177 ? 1.586 -9.160 18.606 1.00 89.69 177 THR A C 1
ATOM 1347 O O . THR A 1 177 ? 0.982 -10.019 17.975 1.00 89.69 177 THR A O 1
ATOM 1350 N N . THR A 1 178 ? 1.716 -9.263 19.924 1.00 97.25 178 THR A N 1
ATOM 1351 C CA . THR A 1 178 ? 1.014 -10.244 20.760 1.00 97.25 178 THR A CA 1
ATOM 1352 C C . THR A 1 178 ? 0.726 -9.594 22.104 1.00 97.25 178 THR A C 1
ATOM 1354 O O . THR A 1 178 ? 1.584 -8.889 22.639 1.00 97.25 178 THR A O 1
ATOM 1357 N N . GLY A 1 179 ? -0.468 -9.805 22.650 1.00 97.12 179 GLY A N 1
ATOM 1358 C CA . GLY A 1 179 ? -0.842 -9.193 23.917 1.00 97.12 179 GLY A CA 1
ATOM 1359 C C . GLY A 1 179 ? -2.276 -9.473 24.334 1.00 97.12 179 GLY A C 1
ATOM 1360 O O . GLY A 1 179 ? -3.008 -10.217 23.683 1.00 97.12 179 GLY A O 1
ATOM 1361 N N . ALA A 1 180 ? -2.654 -8.872 25.456 1.00 97.50 180 ALA A N 1
ATOM 1362 C CA . ALA A 1 180 ? -4.028 -8.821 25.917 1.00 97.50 180 ALA A CA 1
ATOM 1363 C C . ALA A 1 180 ? -4.277 -7.531 26.703 1.00 97.50 180 ALA A C 1
ATOM 1365 O O . ALA A 1 180 ? -3.366 -7.005 27.343 1.00 97.50 180 ALA A O 1
ATOM 1366 N N . VAL A 1 181 ? -5.513 -7.044 26.677 1.00 96.94 181 VAL A N 1
ATOM 1367 C CA . VAL A 1 181 ? -5.950 -5.839 27.384 1.00 96.94 181 VAL A CA 1
ATOM 1368 C C . VAL A 1 181 ? -7.339 -6.049 27.972 1.00 96.94 181 VAL A C 1
ATOM 1370 O O . VAL A 1 181 ? -8.180 -6.715 27.371 1.00 96.94 181 VAL A O 1
ATOM 1373 N N . THR A 1 182 ? -7.590 -5.459 29.136 1.00 97.69 182 THR A N 1
ATOM 1374 C CA . THR A 1 182 ? -8.935 -5.375 29.708 1.00 97.69 182 THR A CA 1
ATOM 1375 C C . THR A 1 182 ? -9.511 -4.001 29.407 1.00 97.69 182 THR A C 1
ATOM 1377 O O . THR A 1 182 ? -8.944 -2.988 29.811 1.00 97.69 182 THR A O 1
ATOM 1380 N N . VAL A 1 183 ? -10.638 -3.973 28.704 1.00 95.88 183 VAL A N 1
ATOM 1381 C CA . VAL A 1 183 ? -11.384 -2.760 28.367 1.00 95.88 183 VAL A CA 1
ATOM 1382 C C . VAL A 1 183 ? -12.592 -2.677 29.292 1.00 95.88 183 VAL A C 1
ATOM 1384 O O . VAL A 1 183 ? -13.323 -3.654 29.425 1.00 95.88 183 VAL A O 1
ATOM 1387 N N . SER A 1 184 ? -12.796 -1.541 29.951 1.00 94.12 184 SER A N 1
ATOM 1388 C CA . SER A 1 184 ? -13.902 -1.297 30.887 1.00 94.12 184 SER A CA 1
ATOM 1389 C C . SER A 1 184 ? -14.809 -0.162 30.405 1.00 94.12 184 SER A C 1
ATOM 1391 O O . SER A 1 184 ? -14.511 0.490 29.404 1.00 94.12 184 SER A O 1
ATOM 1393 N N . ASN A 1 185 ? -15.911 0.085 31.125 1.00 92.00 185 ASN A N 1
ATOM 1394 C CA . ASN A 1 185 ? -16.861 1.171 30.842 1.00 92.00 185 ASN A CA 1
ATOM 1395 C C . ASN A 1 185 ? -17.469 1.106 29.430 1.00 92.00 185 ASN A C 1
ATOM 1397 O O . ASN A 1 185 ? -17.713 2.133 28.795 1.00 92.00 185 ASN A O 1
ATOM 1401 N N . ILE A 1 186 ? -17.719 -0.108 28.935 1.00 92.38 186 ILE A N 1
ATOM 1402 C CA . ILE A 1 186 ? -18.384 -0.305 27.649 1.00 92.38 186 ILE A CA 1
ATOM 1403 C C . ILE A 1 186 ? -19.880 -0.081 27.861 1.00 92.38 186 ILE A C 1
ATOM 1405 O O . ILE A 1 186 ? -20.531 -0.796 28.620 1.00 92.38 186 ILE A O 1
ATOM 1409 N N . THR A 1 187 ? -20.421 0.944 27.214 1.00 92.56 187 THR A N 1
ATOM 1410 C CA . THR A 1 187 ? -21.827 1.359 27.355 1.00 92.56 187 THR A CA 1
ATOM 1411 C C . THR A 1 187 ? -22.628 1.191 26.071 1.00 92.56 187 THR A C 1
ATOM 1413 O O . THR A 1 187 ? -23.847 1.316 26.093 1.00 92.56 187 THR A O 1
ATOM 1416 N N . LYS A 1 188 ? -21.961 0.891 24.953 1.00 85.75 188 LYS A N 1
ATOM 1417 C CA . LYS A 1 188 ? -22.581 0.659 23.648 1.00 85.75 188 LYS A CA 1
ATOM 1418 C C . LYS A 1 188 ? -21.992 -0.567 22.969 1.00 85.75 188 LYS A C 1
ATOM 1420 O O . LYS A 1 188 ? -20.772 -0.757 22.988 1.00 85.75 188 LYS A O 1
ATOM 1425 N N . SER A 1 189 ? -22.846 -1.328 22.286 1.00 86.75 189 SER A N 1
ATOM 1426 C CA . SER A 1 189 ? -22.415 -2.427 21.421 1.00 86.75 189 SER A CA 1
ATOM 1427 C C . SER A 1 189 ? -21.417 -1.925 20.388 1.00 86.75 189 SER A C 1
ATOM 1429 O O . SER A 1 189 ? -21.690 -0.961 19.673 1.00 86.75 189 SER A O 1
ATOM 1431 N N . SER A 1 190 ? -20.243 -2.546 20.335 1.00 81.50 190 SER A N 1
ATOM 1432 C CA . SER A 1 190 ? -19.136 -2.052 19.522 1.00 81.50 190 SER A CA 1
ATOM 1433 C C . SER A 1 190 ? -18.249 -3.178 19.007 1.00 81.50 190 SER A C 1
ATOM 1435 O O . SER A 1 190 ? -17.966 -4.145 19.714 1.00 81.50 190 SER A O 1
ATOM 1437 N N . ALA A 1 191 ? -17.741 -3.001 17.786 1.00 79.81 191 ALA A N 1
ATOM 1438 C CA . ALA A 1 191 ? -16.705 -3.856 17.218 1.00 79.81 191 ALA A CA 1
ATOM 1439 C C . ALA A 1 191 ? -15.305 -3.341 17.590 1.00 79.81 191 ALA A C 1
ATOM 1441 O O . ALA A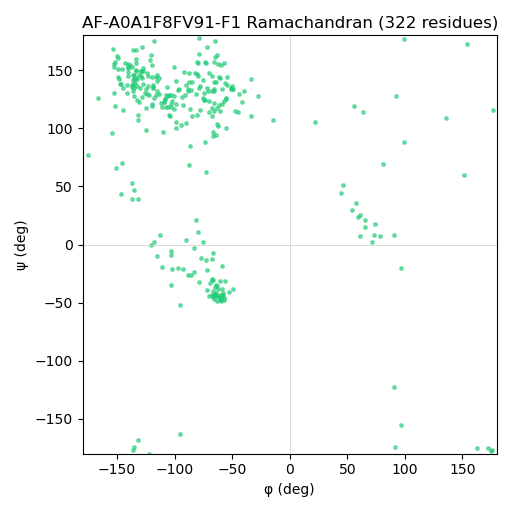 1 191 ? -15.001 -2.148 17.473 1.00 79.81 191 ALA A O 1
ATOM 1442 N N . PHE A 1 192 ? -14.447 -4.255 18.019 1.00 82.81 192 PHE A N 1
ATOM 1443 C CA . PHE A 1 192 ? -13.042 -4.045 18.330 1.00 82.81 192 PHE A CA 1
ATOM 1444 C C . PHE A 1 192 ? -12.214 -4.609 17.187 1.00 82.81 192 PHE A C 1
ATOM 1446 O O . PHE A 1 192 ? -12.177 -5.818 16.978 1.00 82.81 192 PHE A O 1
ATOM 1453 N N . VAL A 1 193 ? -11.579 -3.726 16.424 1.00 78.38 193 VAL A N 1
ATOM 1454 C CA . VAL A 1 193 ? -10.838 -4.080 15.214 1.00 78.38 193 VAL A CA 1
ATOM 1455 C C . VAL A 1 193 ? -9.345 -4.010 15.504 1.00 78.38 193 VAL A C 1
ATOM 1457 O O . VAL A 1 193 ? -8.858 -2.983 15.980 1.00 78.38 193 VAL A O 1
ATOM 1460 N N . LEU A 1 194 ? -8.613 -5.072 15.174 1.00 80.19 194 LEU A N 1
ATOM 1461 C CA . LEU A 1 194 ? -7.155 -5.078 15.152 1.00 80.19 194 LEU A CA 1
ATOM 1462 C C . LEU A 1 194 ? -6.677 -5.213 13.710 1.00 80.19 194 LEU A C 1
ATOM 1464 O O . LEU A 1 194 ? -6.980 -6.194 13.033 1.00 80.19 194 LEU A O 1
ATOM 1468 N N . SER A 1 195 ? -5.901 -4.236 13.255 1.00 76.06 195 SER A N 1
ATOM 1469 C CA . SER A 1 195 ? -5.228 -4.280 11.959 1.00 76.06 195 SER A CA 1
ATOM 1470 C C . SER A 1 195 ? -3.730 -4.410 12.180 1.00 76.06 195 SER A C 1
ATOM 1472 O O . SER A 1 195 ? -3.110 -3.505 12.739 1.00 76.06 195 SER A O 1
ATOM 1474 N N . CYS A 1 196 ? -3.136 -5.500 11.708 1.00 73.12 196 CYS A N 1
ATOM 1475 C CA . CYS A 1 196 ? -1.701 -5.743 11.796 1.00 73.12 196 CYS A CA 1
ATOM 1476 C C . CYS A 1 196 ? -1.067 -5.782 10.406 1.00 73.12 196 CYS A C 1
ATOM 1478 O O . CYS A 1 196 ? -1.692 -6.211 9.437 1.00 73.12 196 CYS A O 1
ATOM 1480 N N . PHE A 1 197 ? 0.172 -5.311 10.288 1.00 70.56 197 PHE A N 1
ATOM 1481 C CA . PHE A 1 197 ? 0.860 -5.203 9.005 1.00 70.56 197 PHE A CA 1
ATOM 1482 C C . PHE A 1 197 ? 2.375 -5.367 9.121 1.00 70.56 197 PHE A C 1
ATOM 1484 O O . PHE A 1 197 ? 2.983 -5.221 10.186 1.00 70.56 197 PHE A O 1
ATOM 1491 N N . ASN A 1 198 ? 2.974 -5.675 7.979 1.00 62.34 198 ASN A N 1
ATOM 1492 C CA . ASN A 1 198 ? 4.402 -5.626 7.720 1.00 62.34 198 ASN A CA 1
ATOM 1493 C C . ASN A 1 198 ? 4.634 -4.966 6.348 1.00 62.34 198 ASN A C 1
ATOM 1495 O O . ASN A 1 198 ? 3.701 -4.503 5.692 1.00 62.34 198 ASN A O 1
ATOM 1499 N N . GLN A 1 199 ? 5.882 -4.938 5.889 1.00 56.03 199 GLN A N 1
ATOM 1500 C CA . GLN A 1 199 ? 6.235 -4.381 4.577 1.00 56.03 199 GLN A CA 1
ATOM 1501 C C . GLN A 1 199 ? 5.687 -5.168 3.364 1.00 56.03 199 GLN A C 1
ATOM 1503 O O . GLN A 1 199 ? 5.827 -4.714 2.230 1.00 56.03 199 GLN A O 1
ATOM 1508 N N . TYR A 1 200 ? 5.077 -6.337 3.585 1.00 58.16 200 TYR A N 1
ATOM 1509 C CA . TYR A 1 200 ? 4.591 -7.261 2.554 1.00 58.16 200 TYR A CA 1
ATOM 1510 C C . TYR A 1 200 ? 3.061 -7.355 2.480 1.00 58.16 200 TYR A C 1
ATOM 1512 O O . TYR A 1 200 ? 2.527 -7.781 1.457 1.00 58.16 200 TYR A O 1
ATOM 1520 N N . GLY A 1 201 ? 2.342 -6.950 3.527 1.00 56.81 201 GLY A N 1
ATOM 1521 C CA . GLY A 1 201 ? 0.887 -7.005 3.567 1.00 56.81 201 GLY A CA 1
ATOM 1522 C C . GLY A 1 201 ? 0.304 -6.673 4.937 1.00 56.81 201 GLY A C 1
ATOM 1523 O O . GLY A 1 201 ? 1.009 -6.306 5.876 1.00 56.81 201 GLY A O 1
ATOM 1524 N N . SER A 1 202 ? -1.015 -6.808 5.038 1.00 64.12 202 SER A N 1
ATOM 1525 C CA . SER A 1 202 ? -1.781 -6.565 6.257 1.00 64.12 202 SER A CA 1
ATOM 1526 C C . SER A 1 202 ? -2.895 -7.596 6.428 1.00 64.12 202 SER A C 1
ATOM 1528 O O . SER A 1 202 ? -3.368 -8.172 5.447 1.00 64.12 202 SER A O 1
ATOM 1530 N N . HIS A 1 203 ? -3.313 -7.811 7.673 1.00 69.12 203 HIS A N 1
ATOM 1531 C CA . HIS A 1 203 ? -4.469 -8.623 8.041 1.00 69.12 203 HIS A CA 1
ATOM 1532 C C . HIS A 1 203 ? -5.284 -7.877 9.105 1.00 69.12 203 HIS A C 1
ATOM 1534 O O . HIS A 1 203 ? -4.718 -7.298 10.035 1.00 69.12 203 HIS A O 1
ATOM 1540 N N . GLU A 1 204 ? -6.604 -7.840 8.934 1.00 74.56 204 GLU A N 1
ATOM 1541 C CA . GLU A 1 204 ? -7.534 -7.120 9.810 1.00 74.56 204 GLU A CA 1
ATOM 1542 C C . GLU A 1 204 ? -8.578 -8.110 10.330 1.00 74.56 204 GLU A C 1
ATOM 1544 O O . GLU A 1 204 ? -9.173 -8.846 9.546 1.00 74.56 204 GLU A O 1
ATOM 1549 N N . VAL A 1 205 ? -8.779 -8.133 11.648 1.00 72.75 205 VAL A N 1
ATOM 1550 C CA . VAL A 1 205 ? -9.737 -9.011 12.336 1.00 72.75 205 VAL A CA 1
ATOM 1551 C C . VAL A 1 205 ? -10.538 -8.183 13.333 1.00 72.75 205 VAL A C 1
ATOM 1553 O O . VAL A 1 205 ? -10.029 -7.200 13.879 1.00 72.75 205 VAL A O 1
ATOM 1556 N N . SER A 1 206 ? -11.791 -8.562 13.576 1.00 78.50 206 SER A N 1
ATOM 1557 C CA . SER A 1 206 ? -12.663 -7.877 14.527 1.00 78.50 206 SER A CA 1
ATOM 1558 C C . SER A 1 206 ? -13.389 -8.841 15.452 1.00 78.50 206 SER A C 1
ATOM 1560 O O . SER A 1 206 ? -13.869 -9.872 14.993 1.00 78.50 206 SER A O 1
ATOM 1562 N N . VAL A 1 207 ? -13.554 -8.432 16.708 1.00 88.56 207 VAL A N 1
ATOM 1563 C CA . VAL A 1 207 ? -14.397 -9.086 17.721 1.00 88.56 207 VAL A CA 1
ATOM 1564 C C . VAL A 1 207 ? -15.458 -8.108 18.226 1.00 88.56 207 VAL A C 1
ATOM 1566 O O . VAL A 1 207 ? -15.290 -6.895 18.082 1.00 88.56 207 VAL A O 1
ATOM 1569 N N . VAL A 1 208 ? -16.562 -8.593 18.794 1.00 88.62 208 VAL A N 1
ATOM 1570 C CA . VAL A 1 208 ? -17.720 -7.738 19.128 1.00 88.62 208 VAL A CA 1
ATOM 1571 C C . VAL A 1 208 ? -18.108 -7.856 20.601 1.00 88.62 208 VAL A C 1
ATOM 1573 O O . VAL A 1 208 ? -18.240 -8.956 21.125 1.00 88.62 208 VAL A O 1
ATOM 1576 N N . ALA A 1 209 ? -18.336 -6.723 21.269 1.00 94.50 209 ALA A N 1
ATOM 1577 C CA . ALA A 1 209 ? -19.098 -6.703 22.517 1.00 94.50 209 ALA A CA 1
ATOM 1578 C C . ALA A 1 209 ? -20.508 -6.196 22.222 1.00 94.50 209 ALA A C 1
ATOM 1580 O O . ALA A 1 209 ? -20.667 -5.096 21.689 1.00 94.50 209 ALA A O 1
ATOM 1581 N N . ASN A 1 210 ? -21.512 -6.988 22.575 1.00 92.31 210 ASN A N 1
ATOM 1582 C CA . ASN A 1 210 ? -22.918 -6.637 22.475 1.00 92.31 210 ASN A CA 1
ATOM 1583 C C . ASN A 1 210 ? -23.402 -6.217 23.866 1.00 92.31 210 ASN A C 1
ATOM 1585 O O . ASN A 1 210 ? -23.355 -6.994 24.819 1.00 92.31 210 ASN A O 1
ATOM 1589 N N . VAL A 1 211 ? -23.814 -4.959 23.995 1.00 93.25 211 VAL A N 1
ATOM 1590 C CA . VAL A 1 211 ? -24.347 -4.410 25.241 1.00 93.25 211 VAL A CA 1
ATOM 1591 C C . VAL A 1 211 ? -25.858 -4.555 25.218 1.00 93.25 211 VAL A C 1
ATOM 1593 O O . VAL A 1 211 ? -26.523 -3.989 24.349 1.00 93.25 211 VAL A O 1
ATOM 1596 N N . HIS A 1 212 ? -26.391 -5.286 26.190 1.00 90.25 212 HIS A N 1
ATOM 1597 C CA . HIS A 1 212 ? -27.825 -5.386 26.415 1.00 90.25 212 HIS A CA 1
ATOM 1598 C C . HIS A 1 212 ? -28.193 -4.612 27.671 1.00 90.25 212 HIS A C 1
ATOM 1600 O O . HIS A 1 212 ? -27.625 -4.833 28.741 1.00 90.25 212 HIS A O 1
ATOM 1606 N N . ASP A 1 213 ? -29.183 -3.730 27.556 1.00 80.00 213 ASP A N 1
ATOM 1607 C CA . ASP A 1 213 ? -29.808 -3.170 28.740 1.00 80.00 213 ASP A CA 1
ATOM 1608 C C . ASP A 1 213 ? -30.560 -4.282 29.462 1.00 80.00 213 ASP A C 1
ATOM 1610 O O . ASP A 1 213 ? -31.345 -5.033 28.874 1.00 80.00 213 ASP A O 1
ATOM 1614 N N . LYS A 1 214 ? -30.345 -4.368 30.773 1.00 61.31 214 LYS A N 1
ATOM 1615 C CA . LYS A 1 214 ? -31.132 -5.217 31.662 1.00 61.31 214 LYS A CA 1
ATOM 1616 C C . LYS A 1 214 ? -32.514 -4.582 31.842 1.00 61.31 214 LYS A C 1
ATOM 1618 O O . LYS A 1 214 ? -32.879 -4.154 32.933 1.00 61.31 214 LYS A O 1
ATOM 1623 N N . THR A 1 215 ? -33.279 -4.450 30.759 1.00 52.66 215 THR A N 1
ATOM 1624 C CA . THR A 1 215 ? -34.677 -4.042 30.844 1.00 52.66 215 THR A CA 1
ATOM 1625 C C . THR A 1 215 ? -35.444 -5.141 31.554 1.00 52.66 215 THR A C 1
ATOM 1627 O O . THR A 1 215 ? -35.553 -6.276 31.095 1.00 52.66 215 THR A O 1
ATOM 1630 N N . THR A 1 216 ? -35.931 -4.753 32.724 1.00 44.56 216 THR A N 1
ATOM 1631 C CA . THR A 1 216 ? -36.976 -5.365 33.530 1.00 44.56 216 THR A CA 1
ATOM 1632 C C . THR A 1 216 ? -37.959 -6.144 32.656 1.00 44.56 216 THR A C 1
ATOM 1634 O O . THR A 1 216 ? -38.508 -5.590 31.705 1.00 44.56 216 THR A O 1
ATOM 1637 N N . GLN A 1 217 ? -38.210 -7.416 32.984 1.00 43.28 217 GLN A N 1
ATOM 1638 C CA . GLN A 1 217 ? -39.347 -8.156 32.439 1.00 43.28 217 GLN A CA 1
ATOM 1639 C C . GLN A 1 217 ? -40.630 -7.369 32.742 1.00 43.28 217 GLN A C 1
ATOM 1641 O O . GLN A 1 217 ? -41.138 -7.405 33.863 1.00 43.28 217 GLN A O 1
ATOM 1646 N N . VAL A 1 218 ? -41.148 -6.628 31.763 1.00 51.06 218 VAL A N 1
ATOM 1647 C CA . VAL A 1 218 ? -42.491 -6.058 31.845 1.00 51.06 218 VAL A CA 1
ATOM 1648 C C . VAL A 1 218 ? -43.457 -7.181 31.481 1.00 51.06 218 VAL A C 1
ATOM 1650 O O . VAL A 1 218 ? -43.470 -7.672 30.354 1.00 51.06 218 VAL A O 1
ATOM 1653 N N . ILE A 1 219 ? -44.218 -7.621 32.481 1.00 50.31 219 ILE A N 1
ATOM 1654 C CA . ILE A 1 219 ? -45.332 -8.571 32.367 1.00 50.31 219 ILE A CA 1
ATOM 1655 C C . ILE A 1 219 ? -46.270 -8.099 31.236 1.00 50.31 219 ILE A C 1
ATOM 1657 O O . ILE A 1 219 ? -46.567 -6.903 31.173 1.00 50.31 219 ILE A O 1
ATOM 1661 N N . PRO A 1 220 ? -46.766 -8.987 30.352 1.00 47.44 220 PRO A N 1
ATOM 1662 C CA . PRO A 1 220 ? -47.663 -8.587 29.275 1.00 47.44 220 PRO A CA 1
ATOM 1663 C C . PRO A 1 220 ? -49.002 -8.126 29.861 1.00 47.44 220 PRO A C 1
ATOM 1665 O O . PRO A 1 220 ? -49.773 -8.935 30.376 1.00 47.44 220 PRO A O 1
ATOM 1668 N N . ILE A 1 221 ? -49.288 -6.824 29.780 1.00 41.41 221 ILE A N 1
ATOM 1669 C CA . ILE A 1 221 ? -50.635 -6.297 30.016 1.00 41.41 221 ILE A CA 1
ATOM 1670 C C . ILE A 1 221 ? -51.404 -6.313 28.698 1.00 41.41 221 ILE A C 1
ATOM 1672 O O . ILE A 1 221 ? -50.912 -5.903 27.648 1.00 41.41 221 ILE A O 1
ATOM 1676 N N . ILE A 1 222 ? -52.615 -6.845 28.796 1.00 51.28 222 ILE A N 1
ATOM 1677 C CA . ILE A 1 222 ? -53.565 -7.123 27.727 1.00 51.28 222 ILE A CA 1
ATOM 1678 C C . ILE A 1 222 ? -53.905 -5.875 26.891 1.00 51.28 222 ILE A C 1
ATOM 1680 O O . ILE A 1 222 ? -54.115 -4.775 27.395 1.00 51.28 222 ILE A O 1
ATOM 1684 N N . SER A 1 223 ? -53.980 -6.142 25.590 1.00 52.59 223 SER A N 1
ATOM 1685 C CA . SER A 1 223 ? -54.390 -5.348 24.429 1.00 52.59 223 SER A CA 1
ATOM 1686 C C . SER A 1 223 ? -55.501 -4.303 24.601 1.00 52.59 223 SER A C 1
ATOM 1688 O O . SER A 1 223 ? -56.561 -4.599 25.148 1.00 52.59 223 SER A O 1
ATOM 1690 N N . THR A 1 224 ? -55.338 -3.170 23.907 1.00 42.78 224 THR A N 1
ATOM 1691 C CA . THR A 1 224 ? -56.429 -2.395 23.275 1.00 42.78 224 THR A CA 1
ATOM 1692 C C . THR A 1 224 ? -55.981 -1.867 21.896 1.00 42.78 224 THR A C 1
ATOM 1694 O O . THR A 1 224 ? -54.778 -1.757 21.654 1.00 42.78 224 THR A O 1
ATOM 1697 N N . PRO A 1 225 ? -56.915 -1.651 20.947 1.00 48.94 225 PRO A N 1
ATOM 1698 C CA . PRO A 1 225 ? -56.634 -1.707 19.513 1.00 48.94 225 PRO A CA 1
ATOM 1699 C C . PRO A 1 225 ? -56.038 -0.418 18.935 1.00 48.94 225 PRO A C 1
ATOM 1701 O O . PRO A 1 225 ? -56.362 0.694 19.348 1.00 48.94 225 PRO A O 1
ATOM 1704 N N . ALA A 1 226 ? -55.192 -0.609 17.922 1.00 47.03 226 ALA A N 1
ATOM 1705 C CA . ALA A 1 226 ? -54.547 0.433 17.142 1.00 47.03 226 ALA A CA 1
ATOM 1706 C C . ALA A 1 226 ? -55.549 1.177 16.244 1.00 47.03 226 ALA A C 1
ATOM 1708 O O . ALA A 1 226 ? -56.190 0.579 15.377 1.00 47.03 226 ALA A O 1
ATOM 1709 N N . THR A 1 227 ? -55.616 2.498 16.403 1.00 41.09 227 THR A N 1
ATOM 1710 C CA . THR A 1 227 ? -56.233 3.395 15.423 1.00 41.09 227 THR A CA 1
ATOM 1711 C C . THR A 1 227 ? -55.200 3.733 14.353 1.00 41.09 227 THR A C 1
ATOM 1713 O O . THR A 1 227 ? -54.215 4.424 14.603 1.00 41.09 227 THR A O 1
ATOM 1716 N N . SER A 1 228 ? -55.447 3.213 13.155 1.00 49.41 228 SER A N 1
ATOM 1717 C CA . SER A 1 228 ? -54.743 3.514 11.910 1.00 49.41 228 SER A CA 1
ATOM 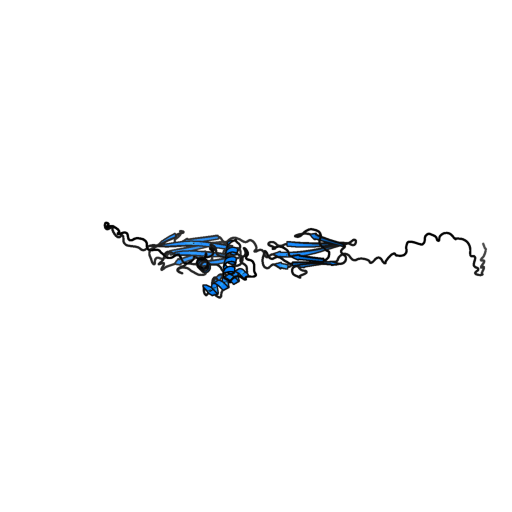1718 C C . SER A 1 228 ? -54.888 4.993 11.538 1.00 49.41 228 SER A C 1
ATOM 1720 O O . SER A 1 228 ? -55.998 5.447 11.258 1.00 49.41 228 SER A O 1
ATOM 1722 N N . VAL A 1 229 ? -53.767 5.715 11.443 1.00 46.72 229 VAL A N 1
ATOM 1723 C CA . VAL A 1 229 ? -53.676 6.976 10.693 1.00 46.72 229 VAL A CA 1
ATOM 1724 C C . VAL A 1 229 ? -52.705 6.784 9.528 1.00 46.72 229 VAL A C 1
ATOM 1726 O O . VAL A 1 229 ? -51.636 6.196 9.670 1.00 46.72 229 VAL A O 1
ATOM 1729 N N . ALA A 1 230 ? -53.178 7.227 8.367 1.00 52.03 230 ALA A N 1
ATOM 1730 C CA . ALA A 1 230 ? -52.686 6.999 7.016 1.00 52.03 230 ALA A CA 1
ATOM 1731 C C . ALA A 1 230 ? -51.365 7.747 6.695 1.00 52.03 230 ALA A C 1
ATOM 1733 O O . ALA A 1 230 ? -50.933 8.601 7.470 1.00 52.03 230 ALA A O 1
ATOM 1734 N N . PRO A 1 231 ? -50.717 7.444 5.552 1.00 48.56 231 PRO A N 1
ATOM 1735 C CA . PRO A 1 231 ? -49.359 7.861 5.249 1.00 48.56 231 PRO A CA 1
ATOM 1736 C C . PRO A 1 231 ? -49.336 9.300 4.732 1.00 48.56 231 PRO A C 1
ATOM 1738 O O . PRO A 1 231 ? -50.042 9.650 3.787 1.00 48.56 231 PRO A O 1
ATOM 1741 N N . THR A 1 232 ? -48.477 10.130 5.310 1.00 38.94 232 THR A N 1
ATOM 1742 C CA . THR A 1 232 ? -48.113 11.425 4.731 1.00 38.94 232 THR A CA 1
ATOM 1743 C C . THR A 1 232 ? -46.719 11.336 4.136 1.00 38.94 232 THR A C 1
ATOM 1745 O O . THR A 1 232 ? -45.740 11.189 4.859 1.00 38.94 232 THR A O 1
ATOM 1748 N N . ASN A 1 233 ? -46.693 11.410 2.802 1.00 48.94 233 ASN A N 1
ATOM 1749 C CA . ASN A 1 233 ? -45.566 11.642 1.903 1.00 48.94 233 ASN A CA 1
ATOM 1750 C C . ASN A 1 233 ? -44.294 12.179 2.575 1.00 48.94 233 ASN A C 1
ATOM 1752 O O . ASN A 1 233 ? -44.190 13.374 2.862 1.00 48.94 233 ASN A O 1
ATOM 1756 N N . GLU A 1 234 ? -43.286 11.317 2.690 1.00 42.25 234 GLU A N 1
ATOM 1757 C CA . GLU A 1 234 ? -41.906 11.773 2.783 1.00 42.25 234 GLU A CA 1
ATOM 1758 C C . GLU A 1 234 ? -41.428 12.229 1.400 1.00 42.25 234 GLU A C 1
ATOM 1760 O O . GLU A 1 234 ? -41.540 11.536 0.386 1.00 42.25 234 GLU A O 1
ATOM 1765 N N . ILE A 1 235 ? -40.935 13.460 1.385 1.00 43.28 235 ILE A N 1
ATOM 1766 C CA . ILE A 1 235 ? -40.293 14.153 0.271 1.00 43.28 235 ILE A CA 1
ATOM 1767 C C . ILE A 1 235 ? -39.119 13.297 -0.251 1.00 43.28 235 ILE A C 1
ATOM 1769 O O . ILE A 1 235 ? -38.430 12.674 0.560 1.00 43.28 235 ILE A O 1
ATOM 1773 N N . PRO A 1 236 ? -38.836 13.271 -1.571 1.00 42.31 236 PRO A N 1
ATOM 1774 C CA . PRO A 1 236 ? -37.774 12.446 -2.128 1.00 42.31 236 PRO A CA 1
ATOM 1775 C C . PRO A 1 236 ? -36.429 12.723 -1.458 1.00 42.31 236 PRO A C 1
ATOM 1777 O O . PRO A 1 236 ? -35.947 13.855 -1.395 1.00 42.31 236 PRO A O 1
ATOM 1780 N N . ILE A 1 237 ? -35.853 11.630 -0.974 1.00 40.06 237 ILE A N 1
ATOM 1781 C CA . ILE A 1 237 ? -34.541 11.482 -0.362 1.00 40.06 237 ILE A CA 1
ATOM 1782 C C . ILE A 1 237 ? -33.501 12.309 -1.126 1.00 40.06 237 ILE A C 1
ATOM 1784 O O . ILE A 1 237 ? -33.270 12.115 -2.320 1.00 40.06 237 ILE A O 1
ATOM 1788 N N . LYS A 1 238 ? -32.851 13.217 -0.392 1.00 38.81 238 LYS A N 1
ATOM 1789 C CA . LYS A 1 238 ? -31.616 13.900 -0.779 1.00 38.81 238 LYS A CA 1
ATOM 1790 C C . LYS A 1 238 ? -30.654 12.859 -1.349 1.00 38.81 238 LYS A C 1
ATOM 1792 O O . LYS A 1 238 ? -30.235 11.958 -0.629 1.00 38.81 238 LYS A O 1
ATOM 1797 N N . THR A 1 239 ? -30.360 12.989 -2.638 1.00 37.03 239 THR A N 1
ATOM 1798 C CA . THR A 1 239 ? -29.521 12.109 -3.452 1.00 37.03 239 THR A CA 1
ATOM 1799 C C . THR A 1 239 ? -28.377 11.521 -2.631 1.00 37.03 239 THR A C 1
ATOM 1801 O O . THR A 1 239 ? -27.466 12.246 -2.227 1.00 37.03 239 THR A O 1
ATOM 1804 N N . ALA A 1 240 ? -28.436 10.215 -2.365 1.00 45.09 240 ALA A N 1
ATOM 1805 C CA . ALA A 1 240 ? -27.307 9.472 -1.834 1.00 45.09 240 ALA A CA 1
ATOM 1806 C C . ALA A 1 240 ? -26.209 9.504 -2.902 1.00 45.09 240 ALA A C 1
ATOM 1808 O O . ALA A 1 240 ? -26.218 8.733 -3.862 1.00 45.09 240 ALA A O 1
ATOM 1809 N N . THR A 1 241 ? -25.298 10.465 -2.781 1.00 41.91 241 THR A N 1
ATOM 1810 C CA . THR A 1 241 ? -24.055 10.458 -3.541 1.00 41.91 241 THR A CA 1
ATOM 1811 C C . THR A 1 241 ? -23.328 9.177 -3.147 1.00 41.91 241 THR A C 1
ATOM 1813 O O . THR A 1 241 ? -23.028 8.959 -1.978 1.00 41.91 241 THR A O 1
ATOM 1816 N N . SER A 1 242 ? -23.161 8.271 -4.109 1.00 60.12 242 SER A N 1
ATOM 1817 C CA . SER A 1 242 ? -22.563 6.960 -3.877 1.0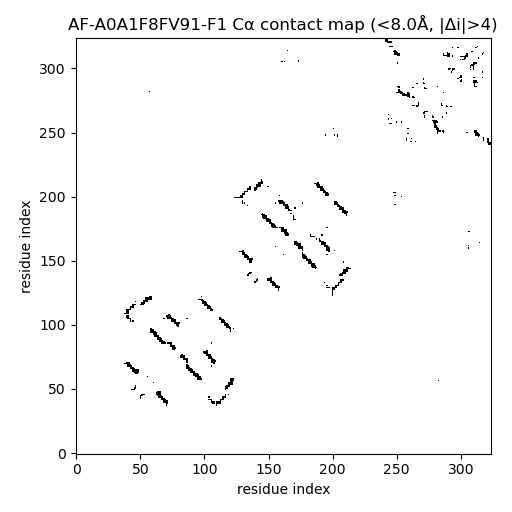0 60.12 242 SER A CA 1
ATOM 1818 C C . SER A 1 242 ? -21.111 7.126 -3.424 1.00 60.12 242 SER A C 1
ATOM 1820 O O . SER A 1 242 ? -20.234 7.404 -4.247 1.00 60.12 242 SER A O 1
ATOM 1822 N N . GLY A 1 243 ? -20.869 6.953 -2.124 1.00 67.31 243 GLY A N 1
ATOM 1823 C CA . GLY A 1 243 ? -19.533 6.818 -1.556 1.00 67.31 243 GLY A CA 1
ATOM 1824 C C . GLY A 1 243 ? -18.822 5.567 -2.078 1.00 67.31 243 GLY A C 1
ATOM 1825 O O . GLY A 1 243 ? -19.447 4.655 -2.625 1.00 67.31 243 GLY A O 1
ATOM 1826 N N . VAL A 1 244 ? -17.500 5.515 -1.917 1.00 85.31 244 VAL A N 1
ATOM 1827 C CA . VAL A 1 244 ? -16.699 4.340 -2.295 1.00 85.31 244 VAL A CA 1
ATOM 1828 C C . VAL A 1 244 ? -16.575 3.389 -1.104 1.00 85.31 244 VAL A C 1
ATOM 1830 O O . VAL A 1 244 ? -16.196 3.794 -0.003 1.00 85.31 244 VAL A O 1
ATOM 1833 N N . ILE A 1 245 ? -16.889 2.107 -1.313 1.00 83.69 245 ILE A N 1
ATOM 1834 C CA . ILE A 1 245 ? -16.759 1.080 -0.274 1.00 83.69 245 ILE A CA 1
ATOM 1835 C C . ILE A 1 245 ? -15.361 0.474 -0.362 1.00 83.69 245 ILE A C 1
ATOM 1837 O O . ILE A 1 245 ? -15.069 -0.341 -1.230 1.00 83.69 245 ILE A O 1
ATOM 1841 N N . ILE A 1 246 ? -14.503 0.858 0.578 1.00 86.06 246 ILE A N 1
ATOM 1842 C CA . ILE A 1 246 ? -13.210 0.216 0.803 1.00 86.06 246 ILE A CA 1
ATOM 1843 C C . ILE A 1 246 ? -13.353 -0.665 2.043 1.00 86.06 246 ILE A C 1
ATOM 1845 O O . ILE A 1 246 ? -13.701 -0.168 3.114 1.00 86.06 246 ILE A O 1
ATOM 1849 N N . THR A 1 247 ? -13.118 -1.969 1.901 1.00 78.56 247 THR A N 1
ATOM 1850 C CA . THR A 1 247 ? -13.346 -2.956 2.974 1.00 78.56 247 THR A CA 1
ATOM 1851 C C . THR A 1 247 ? -12.090 -3.301 3.761 1.00 78.56 247 THR A C 1
ATOM 1853 O O . THR A 1 247 ? -12.199 -3.743 4.898 1.00 78.56 247 THR A O 1
ATOM 1856 N N . ARG A 1 248 ? -10.901 -3.051 3.203 1.00 70.12 248 ARG A N 1
ATOM 1857 C CA . ARG A 1 248 ? -9.613 -3.350 3.842 1.00 70.12 248 ARG A CA 1
ATOM 1858 C C . ARG A 1 248 ? -8.751 -2.109 4.027 1.00 70.12 248 ARG A C 1
ATOM 1860 O O . ARG A 1 248 ? -8.969 -1.070 3.407 1.00 70.12 248 ARG A O 1
ATOM 1867 N N . TRP A 1 249 ? -7.747 -2.219 4.885 1.00 70.81 249 TRP A N 1
ATOM 1868 C CA . TRP A 1 249 ? -6.749 -1.175 5.078 1.00 70.81 249 TRP A CA 1
ATOM 1869 C C . TRP A 1 249 ? -5.908 -0.980 3.810 1.00 70.81 249 TRP A C 1
ATOM 1871 O O . TRP A 1 249 ? -5.250 -1.917 3.359 1.00 70.81 249 TRP A O 1
ATOM 1881 N N . LEU A 1 250 ? -5.897 0.235 3.250 1.00 81.75 250 LEU A N 1
ATOM 1882 C CA . LEU A 1 250 ? -5.022 0.574 2.121 1.00 81.75 250 LEU A CA 1
ATOM 1883 C C . LEU A 1 250 ? -3.904 1.515 2.566 1.00 81.75 250 LEU A C 1
ATOM 1885 O O . LEU A 1 250 ? -4.150 2.594 3.101 1.00 81.75 250 LEU A O 1
ATOM 1889 N N . VAL A 1 251 ? -2.670 1.108 2.306 1.00 78.94 251 VAL A N 1
ATOM 1890 C CA . VAL A 1 251 ? -1.432 1.872 2.535 1.00 78.94 251 VAL A CA 1
ATOM 1891 C C . VAL A 1 251 ? -0.584 1.907 1.282 1.00 78.94 251 VAL A C 1
ATOM 1893 O O . VAL A 1 251 ? -0.834 1.159 0.335 1.00 78.94 251 VAL A O 1
ATOM 1896 N N . TYR A 1 252 ? 0.452 2.743 1.306 1.00 67.19 252 TYR A N 1
ATOM 1897 C CA . TYR A 1 252 ? 1.515 2.704 0.313 1.00 67.19 252 TYR A CA 1
ATOM 1898 C C . TYR A 1 252 ? 1.947 1.256 0.031 1.00 67.19 252 TYR A C 1
ATOM 1900 O O . TYR A 1 252 ? 2.182 0.484 0.955 1.00 67.19 252 TYR A O 1
ATOM 1908 N N . GLY A 1 253 ? 2.010 0.878 -1.245 1.00 55.03 253 GLY A N 1
ATOM 1909 C CA . GLY A 1 253 ? 2.321 -0.487 -1.667 1.00 55.03 253 GLY A CA 1
ATOM 1910 C C . GLY A 1 253 ? 1.095 -1.358 -1.975 1.00 55.03 253 GLY A C 1
ATOM 1911 O O . GLY A 1 253 ? 1.223 -2.330 -2.719 1.00 55.03 253 GLY A O 1
ATOM 1912 N N . SER A 1 254 ? -0.093 -1.005 -1.467 1.00 70.38 254 SER A N 1
ATOM 1913 C CA . SER A 1 254 ? -1.323 -1.788 -1.676 1.00 70.38 254 SER A CA 1
ATOM 1914 C C . SER A 1 254 ? -1.684 -1.889 -3.155 1.00 70.38 254 SER A C 1
ATOM 1916 O O . SER A 1 254 ? -1.524 -0.928 -3.910 1.00 70.38 254 SER A O 1
ATOM 1918 N N . LYS A 1 255 ? -2.211 -3.048 -3.564 1.00 69.00 255 LYS A N 1
ATOM 1919 C CA . LYS A 1 255 ? -2.668 -3.309 -4.934 1.00 69.00 255 LYS A CA 1
ATOM 1920 C C . LYS A 1 255 ? -4.088 -3.856 -4.948 1.00 69.00 255 LYS A C 1
ATOM 1922 O O . LYS A 1 255 ? -4.415 -4.640 -4.062 1.00 69.00 255 LYS A O 1
ATOM 1927 N N . GLY A 1 256 ? -4.899 -3.479 -5.931 1.00 65.12 256 GLY A N 1
ATOM 1928 C CA . GLY A 1 256 ? -6.239 -4.037 -6.128 1.00 65.12 256 GLY A CA 1
ATOM 1929 C C . GLY A 1 256 ? -7.198 -3.098 -6.857 1.00 65.12 256 GLY A C 1
ATOM 1930 O O . GLY A 1 256 ? -6.888 -1.933 -7.108 1.00 65.12 256 GLY A O 1
ATOM 1931 N N . ASP A 1 257 ? -8.377 -3.611 -7.202 1.00 75.44 257 ASP A N 1
ATOM 1932 C CA . ASP A 1 257 ? -9.441 -2.812 -7.822 1.00 75.44 257 ASP A CA 1
ATOM 1933 C C . ASP A 1 257 ? -10.010 -1.760 -6.865 1.00 75.44 257 ASP A C 1
ATOM 1935 O O . ASP A 1 257 ? -10.406 -0.681 -7.291 1.00 75.44 257 ASP A O 1
ATOM 1939 N N . ASP A 1 258 ? -9.997 -2.041 -5.565 1.00 82.62 258 ASP A N 1
ATOM 1940 C CA . ASP A 1 258 ? -10.370 -1.106 -4.504 1.00 82.62 258 ASP A CA 1
ATOM 1941 C C . ASP A 1 258 ? -9.448 0.120 -4.446 1.00 82.62 258 ASP A C 1
ATOM 1943 O O . ASP A 1 258 ? -9.896 1.245 -4.232 1.00 82.62 258 ASP A O 1
ATOM 1947 N N . VAL A 1 259 ? -8.159 -0.069 -4.722 1.00 83.62 259 VAL A N 1
ATOM 1948 C CA . VAL A 1 259 ? -7.193 1.022 -4.852 1.00 83.62 259 VAL A CA 1
ATOM 1949 C C . VAL A 1 259 ? -7.505 1.893 -6.072 1.00 83.62 259 VAL A C 1
ATOM 1951 O O . VAL A 1 259 ? -7.413 3.117 -5.970 1.00 83.62 259 VAL A O 1
ATOM 1954 N N . ARG A 1 260 ? -7.905 1.298 -7.204 1.00 90.69 260 ARG A N 1
ATOM 1955 C CA . ARG A 1 260 ? -8.314 2.057 -8.397 1.00 90.69 260 ARG A CA 1
ATOM 1956 C C . ARG A 1 260 ? -9.602 2.838 -8.141 1.00 90.69 260 ARG A C 1
ATOM 1958 O O . ARG A 1 260 ? -9.637 4.035 -8.411 1.00 90.69 260 ARG A O 1
ATOM 1965 N N . GLN A 1 261 ? -10.599 2.204 -7.526 1.00 94.62 261 GLN A N 1
ATOM 1966 C CA . GLN A 1 261 ? -11.857 2.849 -7.134 1.00 94.62 261 GLN A CA 1
ATOM 1967 C C . GLN A 1 261 ? -11.625 4.030 -6.183 1.00 94.62 261 GLN A C 1
ATOM 1969 O O . GLN A 1 261 ? -12.191 5.105 -6.377 1.00 94.62 261 GLN A O 1
ATOM 1974 N N . LEU A 1 262 ? -10.741 3.875 -5.189 1.00 94.88 262 LEU A N 1
ATOM 1975 C CA . LEU A 1 262 ? -10.334 4.973 -4.309 1.00 94.88 262 LEU A CA 1
ATOM 1976 C C . LEU A 1 262 ? -9.746 6.145 -5.108 1.00 94.88 262 LEU A C 1
ATOM 1978 O O . LEU A 1 262 ? -10.074 7.301 -4.844 1.00 94.88 262 LEU A O 1
ATOM 1982 N N . GLN A 1 263 ? -8.862 5.858 -6.064 1.00 95.25 263 GLN A N 1
ATOM 1983 C CA . GLN A 1 263 ? -8.197 6.884 -6.867 1.00 95.25 263 GLN A CA 1
ATOM 1984 C C . GLN A 1 263 ? -9.174 7.614 -7.786 1.00 95.25 263 GLN A C 1
ATOM 1986 O O . GLN A 1 263 ? -9.132 8.840 -7.849 1.00 95.25 263 GLN A O 1
ATOM 1991 N N . GLU A 1 264 ? -10.082 6.895 -8.445 1.00 93.81 264 GLU A N 1
ATOM 1992 C CA . GLU A 1 264 ? -11.149 7.472 -9.275 1.00 93.81 264 GLU A CA 1
ATOM 1993 C C . GLU A 1 264 ? -12.062 8.374 -8.449 1.00 93.81 264 GLU A C 1
ATOM 1995 O O . GLU A 1 264 ? -12.336 9.517 -8.824 1.00 93.81 264 GLU A O 1
ATOM 2000 N N . TYR A 1 265 ? -12.457 7.898 -7.271 1.00 94.38 265 TYR A N 1
ATOM 2001 C CA . TYR A 1 265 ? -13.277 8.661 -6.348 1.00 94.38 265 TYR A CA 1
ATOM 2002 C C . TYR A 1 265 ? -12.555 9.931 -5.865 1.00 94.38 265 TYR A C 1
ATOM 2004 O O . TYR A 1 265 ? -13.107 11.031 -5.905 1.00 94.38 265 TYR A O 1
ATOM 2012 N N . PHE A 1 266 ? -11.274 9.838 -5.504 1.00 95.12 266 PHE A N 1
ATOM 2013 C CA . PHE A 1 266 ? -10.467 11.010 -5.154 1.00 95.12 266 PHE A CA 1
ATOM 2014 C C . PHE A 1 266 ? -10.191 11.950 -6.321 1.00 95.12 266 PHE A C 1
ATOM 2016 O O . PHE A 1 266 ? -10.067 13.155 -6.093 1.00 95.12 266 PHE A O 1
ATOM 2023 N N . LYS A 1 267 ? -10.125 11.447 -7.554 1.00 92.94 267 LYS A N 1
ATOM 2024 C CA . LYS A 1 267 ? -10.015 12.273 -8.759 1.00 92.94 267 LYS A CA 1
ATOM 2025 C C . LYS A 1 267 ? -11.287 13.088 -8.956 1.00 92.94 267 LYS A C 1
ATOM 2027 O O . LYS A 1 267 ? -11.193 14.302 -9.118 1.00 92.94 267 LYS A O 1
ATOM 2032 N N . LYS A 1 268 ? -12.460 12.468 -8.792 1.00 92.38 268 LYS A N 1
ATOM 2033 C CA . LYS A 1 268 ? -13.764 13.153 -8.811 1.00 92.38 268 LYS A CA 1
ATOM 2034 C C . LYS A 1 268 ? -13.878 14.238 -7.735 1.00 92.38 268 LYS A C 1
ATOM 2036 O O . LYS A 1 268 ? -14.436 15.298 -7.991 1.00 92.38 268 LYS A O 1
ATOM 2041 N N . LEU A 1 269 ? -13.330 13.992 -6.545 1.00 89.81 269 LEU A N 1
ATOM 2042 C CA . LEU A 1 269 ? -13.339 14.948 -5.431 1.00 89.81 269 LEU A CA 1
ATOM 2043 C C . LEU A 1 269 ? -12.211 16.000 -5.483 1.00 89.81 269 LEU A C 1
ATOM 2045 O O . LEU A 1 269 ? -12.145 16.859 -4.607 1.00 89.81 269 LEU A O 1
ATOM 2049 N N . GLY A 1 270 ? -11.306 15.931 -6.465 1.00 88.38 270 GLY A N 1
ATOM 2050 C CA . GLY A 1 270 ? -10.184 16.867 -6.607 1.00 88.38 270 GLY A CA 1
ATOM 2051 C C . GLY A 1 270 ? -8.991 16.615 -5.673 1.00 88.38 270 GLY A C 1
ATOM 2052 O O . GLY A 1 270 ? -8.054 17.412 -5.643 1.00 88.38 270 GLY A O 1
ATOM 2053 N N . TYR A 1 271 ? -8.977 15.508 -4.926 1.00 93.19 271 TYR A N 1
ATOM 2054 C CA . TYR A 1 271 ? -7.840 15.117 -4.082 1.00 93.19 271 TYR A CA 1
ATOM 2055 C C . TYR A 1 271 ? -6.744 14.377 -4.868 1.00 93.19 271 TYR A C 1
ATOM 2057 O O . TYR A 1 271 ? -5.577 14.394 -4.459 1.00 93.19 271 TYR A O 1
ATOM 2065 N N . PHE A 1 272 ? -7.091 13.754 -5.999 1.00 90.75 272 PHE A N 1
ATOM 2066 C CA . PHE A 1 272 ? -6.151 13.120 -6.931 1.00 90.75 272 PHE A CA 1
ATOM 2067 C C . PHE A 1 272 ? -5.845 14.043 -8.128 1.00 90.75 272 PHE A C 1
ATOM 2069 O O . PHE A 1 272 ? -6.758 14.728 -8.600 1.00 90.75 272 PHE A O 1
ATOM 2076 N N . PRO A 1 273 ? -4.591 14.113 -8.625 1.00 77.44 273 PRO A N 1
ATOM 2077 C CA . PRO A 1 273 ? -4.245 14.967 -9.763 1.00 77.44 273 PRO A CA 1
ATOM 2078 C C . PRO A 1 273 ? -5.050 14.631 -11.026 1.00 77.44 273 PRO A C 1
ATOM 2080 O O . PRO A 1 273 ? -5.148 13.472 -11.418 1.00 77.44 273 PRO A O 1
ATOM 2083 N N . GLN A 1 274 ? -5.586 15.650 -11.702 1.00 85.44 274 GLN A N 1
ATOM 2084 C CA . GLN A 1 274 ? -6.473 15.451 -12.859 1.00 85.44 274 GLN A CA 1
ATOM 2085 C C . GLN A 1 274 ? -5.750 14.887 -14.088 1.00 85.44 274 GLN A C 1
ATOM 2087 O O . GLN A 1 274 ? -6.309 14.077 -14.823 1.00 85.44 274 GLN A O 1
ATOM 2092 N N . ILE A 1 275 ? -4.484 15.261 -14.264 1.00 69.50 275 ILE A N 1
ATOM 2093 C CA . ILE A 1 275 ? -3.636 14.802 -15.370 1.00 69.50 275 ILE A CA 1
ATOM 2094 C C . ILE A 1 275 ? -3.094 13.381 -15.175 1.00 69.50 275 ILE A C 1
ATOM 2096 O O . ILE A 1 275 ? -2.525 12.821 -16.100 1.00 69.50 275 ILE A O 1
ATOM 2100 N N . GLN A 1 276 ? -3.223 12.815 -13.971 1.00 66.75 276 GLN A N 1
ATOM 2101 C CA . GLN A 1 276 ? -2.660 11.509 -13.652 1.00 66.75 276 GLN A CA 1
ATOM 2102 C C . GLN A 1 276 ? -3.722 10.423 -13.807 1.00 66.75 276 GLN A C 1
ATOM 2104 O O . GLN A 1 276 ? -4.834 10.559 -13.286 1.00 66.75 276 GLN A O 1
ATOM 2109 N N . ASP A 1 277 ? -3.370 9.326 -14.466 1.00 78.31 277 ASP A N 1
ATOM 2110 C CA . ASP A 1 277 ? -4.246 8.161 -14.557 1.00 78.31 277 ASP A CA 1
ATOM 2111 C C . ASP A 1 277 ? -4.387 7.430 -13.222 1.00 78.31 277 ASP A C 1
ATOM 2113 O O . ASP A 1 277 ? -3.469 7.390 -12.394 1.00 78.31 277 ASP A O 1
ATOM 2117 N N . THR A 1 278 ? -5.568 6.853 -13.016 1.00 81.19 278 THR A N 1
ATOM 2118 C CA . THR A 1 278 ? -5.836 5.972 -11.884 1.00 81.19 278 THR A CA 1
ATOM 2119 C C . THR A 1 278 ? -5.276 4.590 -12.181 1.00 81.19 278 THR A C 1
ATOM 2121 O O . THR A 1 278 ? -5.242 4.113 -13.312 1.00 81.19 278 THR A O 1
ATOM 2124 N N . THR A 1 279 ? -4.786 3.933 -11.142 1.00 83.06 279 THR A N 1
ATOM 2125 C CA . THR A 1 279 ? -4.121 2.639 -11.231 1.00 83.06 279 THR A CA 1
ATOM 2126 C C . THR A 1 279 ? -4.624 1.728 -10.124 1.00 83.06 279 THR A C 1
ATOM 2128 O O . THR A 1 279 ? -5.224 2.165 -9.146 1.00 83.06 279 THR A O 1
ATOM 2131 N N . MET A 1 280 ? -4.304 0.443 -10.223 1.00 75.31 280 MET A N 1
ATOM 2132 C CA . MET A 1 280 ? -4.540 -0.502 -9.130 1.00 75.31 280 MET A CA 1
ATOM 2133 C C . MET A 1 280 ? -3.534 -0.359 -7.986 1.00 75.31 280 MET A C 1
ATOM 2135 O O . MET A 1 280 ? -3.584 -1.160 -7.064 1.00 75.31 280 MET A O 1
ATOM 2139 N N . PHE A 1 281 ? -2.591 0.590 -8.033 1.00 59.72 281 PHE A N 1
ATOM 2140 C CA . PHE A 1 281 ? -1.477 0.670 -7.089 1.00 59.72 281 PHE A CA 1
ATOM 2141 C C . PHE A 1 281 ? -1.543 1.907 -6.201 1.00 59.72 281 PHE A C 1
ATOM 2143 O O . PHE A 1 281 ? -1.657 3.036 -6.672 1.00 59.72 281 PHE A O 1
ATOM 2150 N N . PHE A 1 282 ? -1.414 1.701 -4.895 1.00 78.06 282 PHE A N 1
ATOM 2151 C CA . PHE A 1 282 ? -1.404 2.764 -3.910 1.00 78.06 282 PHE A CA 1
ATOM 2152 C C . PHE A 1 282 ? 0.033 3.261 -3.779 1.00 78.06 282 PHE A C 1
ATOM 2154 O O . PHE A 1 282 ? 0.802 2.808 -2.935 1.00 78.06 282 PHE A O 1
ATOM 2161 N N . GLY A 1 283 ? 0.408 4.176 -4.668 1.00 53.09 283 GLY A N 1
ATOM 2162 C CA . GLY A 1 283 ? 1.724 4.804 -4.673 1.00 53.09 283 GLY A CA 1
ATOM 2163 C C . GLY A 1 283 ? 1.751 6.138 -3.933 1.00 53.09 283 GLY A C 1
ATOM 2164 O O . GLY A 1 283 ? 0.833 6.502 -3.196 1.00 53.09 283 GLY A O 1
ATOM 2165 N N . ARG A 1 284 ? 2.806 6.917 -4.189 1.00 65.12 284 ARG A N 1
ATOM 2166 C CA . ARG A 1 284 ? 3.022 8.230 -3.558 1.00 65.12 284 ARG A CA 1
ATOM 2167 C C . ARG A 1 284 ? 1.872 9.197 -3.821 1.00 65.12 284 ARG A C 1
ATOM 2169 O O . ARG A 1 284 ? 1.448 9.892 -2.907 1.00 65.12 284 ARG A O 1
ATOM 2176 N N . ILE A 1 285 ? 1.367 9.220 -5.054 1.00 70.94 285 ILE A N 1
ATOM 2177 C CA . ILE A 1 285 ? 0.270 10.109 -5.453 1.00 70.94 285 ILE A CA 1
ATOM 2178 C C . ILE A 1 285 ? -0.990 9.759 -4.658 1.00 70.94 285 ILE A C 1
ATOM 2180 O O . ILE A 1 285 ? -1.570 10.631 -4.021 1.00 70.94 285 ILE A O 1
ATOM 2184 N N . THR A 1 286 ? -1.348 8.477 -4.598 1.00 87.75 286 THR A N 1
ATOM 2185 C CA . THR A 1 286 ? -2.494 7.984 -3.823 1.00 87.75 286 THR A CA 1
ATOM 2186 C C . THR A 1 286 ? -2.341 8.285 -2.332 1.00 87.75 286 THR A C 1
ATOM 2188 O O . THR A 1 286 ? -3.281 8.781 -1.715 1.00 87.75 286 THR A O 1
ATOM 2191 N N . GLN A 1 287 ? -1.149 8.081 -1.761 1.00 81.94 287 GLN A N 1
ATOM 2192 C CA . GLN A 1 287 ? -0.857 8.427 -0.367 1.00 81.94 287 GLN A CA 1
ATOM 2193 C C . GLN A 1 287 ? -1.038 9.924 -0.099 1.00 81.94 287 GLN A C 1
ATOM 2195 O O . GLN A 1 287 ? -1.689 10.299 0.874 1.00 81.94 287 GLN A O 1
ATOM 2200 N N . GLN A 1 288 ? -0.527 10.784 -0.981 1.00 72.31 288 GLN A N 1
ATOM 2201 C CA . GLN A 1 288 ? -0.706 12.233 -0.881 1.00 72.31 288 GLN A CA 1
ATOM 2202 C C . GLN A 1 288 ? -2.173 12.646 -1.036 1.00 72.31 288 GLN A C 1
ATOM 2204 O O . GLN A 1 288 ? -2.628 13.562 -0.354 1.00 72.31 288 GLN A O 1
ATOM 2209 N N . SER A 1 289 ? -2.935 11.973 -1.896 1.00 92.31 289 SER A N 1
ATOM 2210 C CA . SER A 1 289 ? -4.376 12.198 -2.028 1.00 92.31 289 SER A CA 1
ATOM 2211 C C . SER A 1 289 ? -5.130 11.822 -0.756 1.00 92.31 289 SER A C 1
ATOM 2213 O O . SER A 1 289 ? -5.970 12.600 -0.306 1.00 92.31 289 SER A O 1
ATOM 2215 N N . VAL A 1 290 ? -4.782 10.694 -0.124 1.00 95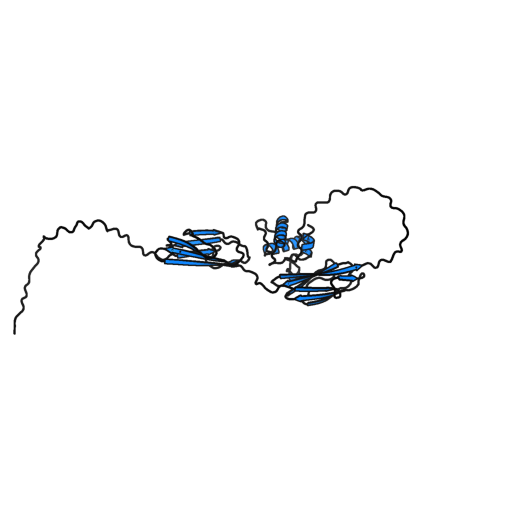.62 290 VAL A N 1
ATOM 2216 C CA . VAL A 1 290 ? -5.321 10.313 1.191 1.00 95.62 290 VAL A CA 1
ATOM 2217 C C . VAL A 1 290 ? -4.967 11.362 2.242 1.00 95.62 290 VAL A C 1
ATOM 2219 O O . VAL A 1 290 ? -5.855 11.826 2.946 1.00 95.62 290 VAL A O 1
ATOM 2222 N N . GLN A 1 291 ? -3.710 11.799 2.311 1.00 84.19 291 GLN A N 1
ATOM 2223 C CA . GLN A 1 291 ? -3.262 12.846 3.236 1.00 84.19 291 GLN A CA 1
ATOM 2224 C C . GLN A 1 291 ? -4.055 14.149 3.061 1.00 84.19 291 GLN A C 1
ATOM 2226 O O . GLN A 1 291 ? -4.575 14.701 4.030 1.00 84.19 291 GLN A O 1
ATOM 2231 N N . LYS A 1 292 ? -4.229 14.615 1.817 1.00 86.56 292 LYS A N 1
ATOM 2232 C CA . LYS A 1 292 ? -5.042 15.804 1.512 1.00 86.56 292 LYS A CA 1
ATOM 2233 C C . LYS A 1 292 ? -6.488 15.634 1.970 1.00 86.56 292 LYS A C 1
ATOM 2235 O O . LYS A 1 292 ? -7.039 16.531 2.609 1.00 86.56 292 LYS A O 1
ATOM 2240 N N . PHE A 1 293 ? -7.093 14.489 1.665 1.00 95.81 293 PHE A N 1
ATOM 2241 C CA . PHE A 1 293 ? -8.454 14.166 2.079 1.00 95.81 293 PHE A CA 1
ATOM 2242 C C . PHE A 1 293 ? -8.595 14.168 3.608 1.00 95.81 293 PHE A C 1
ATOM 2244 O O . PHE A 1 293 ? -9.489 14.820 4.150 1.00 95.81 293 PHE A O 1
ATOM 2251 N N . GLN A 1 294 ? -7.684 13.499 4.314 1.00 93.69 294 GLN A N 1
ATOM 2252 C CA . GLN A 1 294 ? -7.678 13.409 5.773 1.00 93.69 294 GLN A CA 1
ATOM 2253 C C . GLN A 1 294 ? -7.467 14.768 6.438 1.00 93.69 294 GLN A C 1
ATOM 2255 O O . GLN A 1 294 ? -8.180 15.096 7.385 1.00 93.69 294 GLN A O 1
ATOM 2260 N N . CYS A 1 295 ? -6.564 15.598 5.920 1.00 83.62 295 CYS A N 1
ATOM 2261 C CA . CYS A 1 295 ? -6.354 16.936 6.461 1.00 83.62 295 CYS A CA 1
ATOM 2262 C C . CYS A 1 295 ? -7.600 17.811 6.271 1.00 83.62 295 CYS A C 1
ATOM 2264 O O . CYS A 1 295 ? -8.066 18.465 7.207 1.00 83.62 295 CYS A O 1
ATOM 2266 N N . ALA A 1 296 ? -8.215 17.755 5.086 1.00 88.81 296 ALA A N 1
ATOM 2267 C CA . ALA A 1 296 ? -9.413 18.528 4.787 1.00 88.81 296 ALA A CA 1
ATOM 2268 C C . ALA A 1 296 ? -10.621 18.094 5.636 1.00 88.81 296 ALA A C 1
ATOM 2270 O O . ALA A 1 296 ? -11.317 18.946 6.203 1.00 88.81 296 ALA A O 1
ATOM 2271 N N . ARG A 1 297 ? -10.870 16.780 5.730 1.00 89.06 297 ARG A N 1
ATOM 2272 C CA . ARG A 1 297 ? -12.122 16.222 6.263 1.00 89.06 297 ARG A CA 1
ATOM 2273 C C . ARG A 1 297 ? -12.027 15.673 7.684 1.00 89.06 297 ARG A C 1
ATOM 2275 O O . ARG A 1 297 ? -12.986 15.805 8.432 1.00 89.06 297 ARG A O 1
ATOM 2282 N N . LEU A 1 298 ? -10.896 15.079 8.057 1.00 80.19 298 LEU A N 1
ATOM 2283 C CA . LEU A 1 298 ? -10.675 14.474 9.379 1.00 80.19 298 LEU A CA 1
ATOM 2284 C C . LEU A 1 298 ? -9.810 15.339 10.305 1.00 80.19 298 LEU A C 1
ATOM 2286 O O . LEU A 1 298 ? -9.632 14.978 11.464 1.00 80.19 298 LEU A O 1
ATOM 2290 N N . LYS A 1 299 ? -9.271 16.460 9.804 1.00 87.38 299 LYS A N 1
ATOM 2291 C CA . LYS A 1 299 ? -8.345 17.357 10.520 1.00 87.38 299 LYS A CA 1
ATOM 2292 C C . LYS A 1 299 ? -7.052 16.676 10.990 1.00 87.38 299 LYS A C 1
ATOM 2294 O O . LYS A 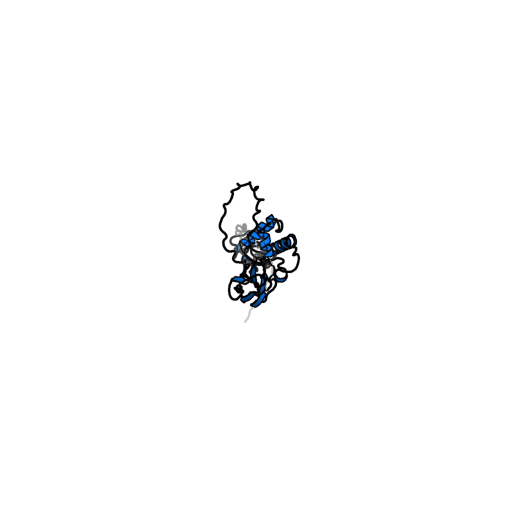1 299 ? -6.379 17.170 11.886 1.00 87.38 299 LYS A O 1
ATOM 2299 N N . VAL A 1 300 ? -6.671 15.574 10.340 1.00 75.94 300 VAL A N 1
ATOM 2300 C CA . VAL A 1 300 ? -5.375 14.906 10.531 1.00 75.94 300 VAL A CA 1
ATOM 2301 C C . VAL A 1 300 ? -4.450 15.352 9.402 1.00 75.94 300 VAL A C 1
ATOM 2303 O O . VAL A 1 300 ? -4.641 14.937 8.263 1.00 75.94 300 VAL A O 1
ATOM 2306 N N . CYS A 1 301 ? -3.486 16.225 9.705 1.00 78.31 301 CYS A N 1
ATOM 2307 C CA . CYS A 1 301 ? -2.615 16.870 8.708 1.00 78.31 301 CYS A CA 1
ATOM 2308 C C . CYS A 1 301 ? -1.121 16.533 8.863 1.00 78.31 301 CYS A C 1
ATOM 2310 O O . CYS A 1 301 ? -0.290 17.067 8.129 1.00 78.31 301 CYS A O 1
ATOM 2312 N N . SER A 1 302 ? -0.758 15.686 9.827 1.00 60.66 302 SER A N 1
ATOM 2313 C CA . SER A 1 302 ? 0.632 15.339 10.128 1.00 60.66 302 SER A CA 1
ATOM 2314 C C . SER A 1 302 ? 0.746 13.950 10.756 1.00 60.66 302 SER A C 1
ATOM 2316 O O . SER A 1 302 ? -0.249 13.339 11.156 1.00 60.66 302 SER A O 1
ATOM 2318 N N . GLY A 1 303 ? 1.983 13.456 10.827 1.00 64.81 303 GLY A N 1
ATOM 2319 C CA . GLY A 1 303 ? 2.318 12.114 11.293 1.00 64.81 303 GLY A CA 1
ATOM 2320 C C . GLY A 1 303 ? 2.491 11.138 10.135 1.00 64.81 303 GLY A C 1
ATOM 2321 O O . GLY A 1 303 ? 2.824 11.524 9.013 1.00 64.81 303 GLY A O 1
ATOM 2322 N N . THR A 1 304 ? 2.291 9.863 10.423 1.00 57.53 304 THR A N 1
ATOM 2323 C CA . THR A 1 304 ? 2.527 8.744 9.507 1.00 57.53 304 THR A CA 1
ATOM 2324 C C . THR A 1 304 ? 1.341 7.778 9.540 1.00 57.53 304 THR A C 1
ATOM 2326 O O . THR A 1 304 ? 0.509 7.873 10.453 1.00 57.53 304 THR A O 1
ATOM 2329 N N . PRO A 1 305 ? 1.245 6.824 8.594 1.00 63.84 305 PRO A N 1
ATOM 2330 C CA . PRO A 1 305 ? 0.276 5.734 8.680 1.00 63.84 305 PRO A CA 1
ATOM 2331 C C . PRO A 1 305 ? 0.280 5.018 10.037 1.00 63.84 305 PRO A C 1
ATOM 2333 O O . PRO A 1 305 ? -0.780 4.681 10.552 1.00 63.84 305 PRO A O 1
ATOM 2336 N N . GLU A 1 306 ? 1.463 4.837 10.623 1.00 52.66 306 GLU A N 1
ATOM 2337 C CA . GLU A 1 306 ? 1.697 4.081 11.856 1.00 52.66 306 GLU A CA 1
ATOM 2338 C C . GLU A 1 306 ? 1.340 4.880 13.119 1.00 52.66 306 GLU A C 1
ATOM 2340 O O . GLU A 1 306 ? 0.926 4.300 14.118 1.00 52.66 306 GLU A O 1
ATOM 2345 N N . SER A 1 307 ? 1.504 6.207 13.092 1.00 54.50 307 SER A N 1
ATOM 2346 C CA . SER A 1 307 ? 1.318 7.075 14.266 1.00 54.50 307 SER A CA 1
ATOM 2347 C C . SER A 1 307 ? -0.076 7.696 14.338 1.00 54.50 307 SER A C 1
ATOM 2349 O O . SER A 1 307 ? -0.750 7.601 15.360 1.00 54.50 307 SER A O 1
ATOM 2351 N N . THR A 1 308 ? -0.526 8.330 13.257 1.00 64.44 308 THR A N 1
ATOM 2352 C CA . THR A 1 308 ? -1.793 9.082 13.210 1.00 64.44 308 THR A CA 1
ATOM 2353 C C . THR A 1 308 ? -2.761 8.541 12.158 1.00 64.44 308 THR A C 1
ATOM 2355 O O . THR A 1 308 ? -3.860 9.073 11.994 1.00 64.44 308 THR A O 1
ATOM 2358 N N . GLY A 1 309 ? -2.370 7.500 11.415 1.00 64.75 309 GLY A N 1
ATOM 2359 C CA . GLY A 1 309 ? -3.097 7.036 10.233 1.00 64.75 309 GLY A CA 1
ATOM 2360 C C . GLY A 1 309 ? -2.941 7.961 9.021 1.00 64.75 309 GLY A C 1
ATOM 2361 O O . GLY A 1 309 ? -3.632 7.767 8.015 1.00 64.75 309 GLY A O 1
ATOM 2362 N N . TYR A 1 310 ? -2.059 8.967 9.092 1.00 76.81 310 TYR A N 1
ATOM 2363 C CA . TYR A 1 310 ? -1.904 9.979 8.051 1.00 76.81 310 TYR A CA 1
ATOM 2364 C C . TYR A 1 310 ? -1.280 9.391 6.780 1.00 76.81 310 TYR A C 1
ATOM 2366 O O . TYR A 1 310 ? -0.124 8.976 6.754 1.00 76.81 310 TYR A O 1
ATOM 2374 N N . GLY A 1 311 ? -2.059 9.358 5.700 1.00 78.56 311 GLY A N 1
ATOM 2375 C CA . GLY A 1 311 ? -1.711 8.716 4.433 1.00 78.56 311 GLY A CA 1
ATOM 2376 C C . GLY A 1 311 ? -2.133 7.255 4.301 1.00 78.56 311 GLY A C 1
ATOM 2377 O O . GLY A 1 311 ? -1.775 6.626 3.308 1.00 78.56 311 GLY A O 1
ATOM 2378 N N . ALA A 1 312 ? -2.917 6.719 5.238 1.00 84.00 312 ALA A N 1
ATOM 2379 C CA . ALA A 1 312 ? -3.524 5.394 5.132 1.00 84.00 312 ALA A CA 1
ATOM 2380 C C . ALA A 1 312 ? -5.054 5.454 5.091 1.00 84.00 312 ALA A C 1
ATOM 2382 O O . ALA A 1 312 ? -5.692 6.229 5.801 1.00 84.00 312 ALA A O 1
ATOM 2383 N N . VAL A 1 313 ? -5.674 4.566 4.320 1.00 87.62 313 VAL A N 1
ATOM 2384 C CA . VAL A 1 313 ? -7.127 4.360 4.321 1.00 87.62 313 VAL A CA 1
ATOM 2385 C C . VAL A 1 313 ? -7.487 3.342 5.399 1.00 87.62 313 VAL A C 1
ATOM 2387 O O . VAL A 1 313 ? -7.890 2.209 5.138 1.00 87.62 313 VAL A O 1
ATOM 2390 N N . GLY A 1 314 ? -7.302 3.770 6.646 1.00 74.88 314 GLY A N 1
ATOM 2391 C CA . GLY A 1 314 ? -7.805 3.070 7.824 1.00 74.88 314 GLY A CA 1
ATOM 2392 C C . GLY A 1 314 ? -9.305 3.324 8.060 1.00 74.88 314 GLY A C 1
ATOM 2393 O O . GLY A 1 314 ? -9.916 4.132 7.352 1.00 74.88 314 GLY A O 1
ATOM 2394 N N . PRO A 1 315 ? -9.916 2.711 9.087 1.00 68.50 315 PRO A N 1
ATOM 2395 C CA . PRO A 1 315 ? -11.355 2.745 9.356 1.00 68.50 315 PRO A CA 1
ATOM 2396 C C . PRO A 1 315 ? -11.979 4.136 9.414 1.00 68.50 315 PRO A C 1
ATOM 2398 O O . PRO A 1 315 ? -13.044 4.329 8.844 1.00 68.50 315 PRO A O 1
ATOM 2401 N N . ARG A 1 316 ? -11.321 5.133 10.028 1.00 74.44 316 ARG A N 1
ATOM 2402 C CA . ARG A 1 316 ? -11.847 6.516 10.062 1.00 74.44 316 ARG A CA 1
ATOM 2403 C C . ARG A 1 316 ? -11.962 7.118 8.663 1.00 74.44 316 ARG A C 1
ATOM 2405 O O . ARG A 1 316 ? -12.933 7.801 8.359 1.00 74.44 316 ARG A O 1
ATOM 2412 N N . THR A 1 317 ? -10.989 6.826 7.803 1.00 87.94 317 THR A N 1
ATOM 2413 C CA . THR A 1 317 ? -11.013 7.247 6.400 1.00 87.94 317 THR A CA 1
ATOM 2414 C C . THR A 1 317 ? -12.085 6.469 5.636 1.00 87.94 317 THR A C 1
ATOM 2416 O O . THR A 1 317 ? -12.865 7.084 4.921 1.00 87.94 317 THR A O 1
ATOM 2419 N N . ARG A 1 318 ? -12.196 5.146 5.834 1.00 83.75 318 ARG A N 1
ATOM 2420 C CA . ARG A 1 318 ? -13.201 4.283 5.176 1.00 83.75 318 ARG A CA 1
ATOM 2421 C C . ARG A 1 318 ? -14.638 4.635 5.557 1.00 83.75 318 ARG A C 1
ATOM 2423 O O . ARG A 1 318 ? -15.492 4.732 4.683 1.00 83.75 318 ARG A O 1
ATOM 2430 N N . ALA A 1 319 ? -14.897 4.868 6.841 1.00 77.25 319 ALA A N 1
ATOM 2431 C CA . ALA A 1 319 ? -16.207 5.271 7.342 1.00 77.25 319 ALA A CA 1
ATOM 2432 C C . ALA A 1 319 ? -16.672 6.566 6.671 1.00 77.25 319 ALA A C 1
ATOM 2434 O O . ALA A 1 319 ? -17.809 6.655 6.219 1.00 77.25 319 ALA A O 1
ATOM 2435 N N . LEU A 1 320 ? -15.758 7.528 6.537 1.00 82.25 320 LEU A N 1
ATOM 2436 C CA . LEU A 1 320 ? -16.039 8.790 5.878 1.00 82.25 320 LEU A CA 1
ATOM 2437 C C . LEU A 1 320 ? -16.190 8.635 4.351 1.00 82.25 320 LEU A C 1
ATOM 2439 O O . LEU A 1 320 ? -17.067 9.254 3.763 1.00 82.25 320 LEU A O 1
ATOM 2443 N N . LEU A 1 321 ? -15.380 7.796 3.698 1.00 87.31 321 LEU A N 1
ATOM 2444 C CA . LEU A 1 321 ? -15.502 7.502 2.261 1.00 87.31 321 LEU A CA 1
ATOM 2445 C C . LEU A 1 321 ? -16.855 6.879 1.887 1.00 87.31 321 LEU A C 1
ATOM 2447 O O . LEU A 1 321 ? -17.347 7.116 0.787 1.00 87.31 321 LEU A O 1
ATOM 2451 N N . LYS A 1 322 ? -17.460 6.107 2.799 1.00 80.81 322 LYS A N 1
ATOM 2452 C CA . LYS A 1 322 ? -18.786 5.500 2.615 1.00 80.81 322 LYS A CA 1
ATOM 2453 C C . LYS A 1 322 ? -19.927 6.527 2.685 1.00 80.81 322 LYS A C 1
ATOM 2455 O O . LYS A 1 322 ? -21.015 6.247 2.195 1.00 80.81 322 LYS A O 1
ATOM 2460 N N . SER A 1 323 ? -19.701 7.685 3.308 1.00 72.06 323 SER A N 1
ATOM 2461 C CA . SER A 1 323 ? -20.753 8.640 3.679 1.00 72.06 323 SER A CA 1
ATOM 2462 C C . SER A 1 323 ? -20.720 9.970 2.912 1.00 72.06 323 SER A C 1
ATOM 2464 O O . SER A 1 323 ? -21.409 10.904 3.322 1.00 72.06 323 SER A O 1
ATOM 2466 N N . ILE A 1 324 ? -19.884 10.102 1.876 1.00 63.31 324 ILE A N 1
ATOM 2467 C CA . ILE A 1 324 ? -19.728 11.323 1.057 1.00 63.31 324 ILE A CA 1
ATOM 2468 C C . ILE A 1 324 ? -20.145 11.034 -0.384 1.00 63.31 324 ILE A C 1
ATOM 2470 O O . ILE A 1 324 ? -20.726 11.950 -1.007 1.00 63.31 324 ILE A O 1
#

Radius of gyration: 41.66 Å; Cα contacts (8 Å, |Δi|>4): 618; chains: 1; bounding box: 154×39×116 Å

Solvent-accessible surface area (backbone atoms only — not comparable to full-atom values): 19271 Å² total; per-residue (Å²): 133,89,84,87,88,80,90,82,87,84,81,93,77,91,80,84,91,90,84,87,87,87,80,88,81,84,75,92,87,85,78,82,67,82,80,73,86,69,60,54,21,47,69,49,60,24,50,72,89,29,81,54,68,44,73,38,92,48,55,52,50,54,49,44,35,38,37,42,51,42,65,48,79,45,26,36,36,36,76,76,45,74,49,79,44,67,61,54,52,74,46,76,48,67,60,38,68,60,60,43,44,41,30,44,37,26,29,36,101,67,33,72,34,74,41,78,42,39,42,40,34,59,67,83,74,90,60,69,66,32,46,66,49,69,29,29,74,87,32,57,55,44,84,38,51,68,51,45,66,48,42,41,38,40,44,32,49,64,35,79,43,24,37,36,37,32,93,87,60,76,47,62,48,79,44,68,46,57,53,70,49,77,40,60,67,42,74,62,61,44,55,45,32,42,41,29,25,41,101,60,38,64,31,72,48,71,26,36,42,43,53,46,78,87,71,72,88,74,75,90,76,84,87,82,84,86,82,88,76,82,89,78,83,77,74,84,75,78,78,79,54,81,34,56,85,57,90,63,79,42,39,72,76,36,72,39,70,61,43,23,53,51,40,49,54,28,36,76,71,65,44,27,64,84,91,55,82,69,44,42,57,24,41,71,68,52,24,51,19,42,29,51,46,32,30,74,74,70,69,42,78,60,77,33,52,86,79,63,38,32,30,30,42,40,66,75,50,30,58,51,38,50,73,80

Sequence (324 aa):
MVFESKKFIYTTTCVVILLVPILLFLMFFNNAGAATIEAPPEVTILANQRSRNITLPTPNSGVQLEWQSKNADSCIAEGSWQGARALNGDLATESIAVSRTYILSCSNAYGTTKQPITINVLTPASGPLVNTNVTINDGDSVEIEPNQSVRISWRADNANTCLALNQENYWSGSQQTTGAVTVSNITKSSAFVLSCFNQYGSHEVSVVANVHDKTTQVIPIISTPATSVAPTNEIPIKTATSGVIITRWLVYGSKGDDVRQLQEYFKKLGYFPQIQDTTMFFGRITQQSVQKFQCARLKVCSGTPESTGYGAVGPRTRALLKSI